Protein AF-A0A2V8H9E1-F1 (afdb_monomer)

Radius of gyration: 23.8 Å; Cα contacts (8 Å, |Δi|>4): 265; chains: 1; bounding box: 56×83×60 Å

Sequence (277 aa):
MTVHRLAAATLAVAAAIPSPARTVARISWADAAPLHSRLAAHGITAGGFPAYVQRVHQSNLRRVREGDLDHLIFYALQSARFTDLPPIEPALSAKGLVESLAPRERDTFLRTSRAPLARIPVPVRSRVGALIRAVDLPSQDPRLAYFRALVNETFPVRSARLPGLLHEYLRAMRFLYEKEFVAQRSPGAADAVAGLYRARGLSTDTEVEAGYLVYLGLAILRSLDPNVRVRRVLIVGPGLDLAPRTGLLEAGPPESYQPWAVIDALIGLRLSRADDL

Secondary structure (DSSP, 8-state):
------------------------PPPPTGGGGGGHHHHHHTT--TTTHHHHHHHHHHHHHHHHHHHHHHHHHHHHHH-STT--SPP--HHHHHHHHHHHS-HHHHHHHHHHS---GGGS-HHHHHHHHHHHHHHHS--S-HHHHHHHHHHHHH--SGGGHHHHHHHHHHHHHHHHHIIIIIGGGSTTHHHHHHHHHHHSPPP----HHHHHHHHHHHHHHHHH-TT--------S------S--TT----S-----HHHHHHHHHHHTTSS-GGG-

Structure (mmCIF, N/CA/C/O backbone):
data_AF-A0A2V8H9E1-F1
#
_entry.id   AF-A0A2V8H9E1-F1
#
loop_
_atom_site.group_PDB
_atom_site.id
_atom_site.type_symbol
_atom_site.label_atom_id
_atom_site.label_alt_id
_atom_site.label_comp_id
_atom_site.label_asym_id
_atom_site.label_entity_id
_atom_site.label_seq_id
_atom_site.pdbx_PDB_ins_code
_atom_site.Cartn_x
_atom_site.Cartn_y
_atom_site.Cartn_z
_atom_site.occupancy
_atom_site.B_iso_or_equiv
_atom_site.auth_seq_id
_atom_site.auth_comp_id
_atom_site.auth_asym_id
_atom_site.auth_atom_id
_atom_site.pdbx_PDB_model_num
ATOM 1 N N . MET A 1 1 ? -28.437 -58.215 -14.563 1.00 37.88 1 MET A N 1
ATOM 2 C CA . MET A 1 1 ? -27.462 -57.401 -13.806 1.00 37.88 1 MET A CA 1
ATOM 3 C C . MET A 1 1 ? -27.304 -56.076 -14.525 1.00 37.88 1 MET A C 1
ATOM 5 O O . MET A 1 1 ? -26.555 -55.991 -15.487 1.00 37.88 1 MET A O 1
ATOM 9 N N . THR A 1 2 ? -28.060 -55.072 -14.098 1.00 29.02 2 THR A N 1
ATOM 10 C CA . THR A 1 2 ? -28.079 -53.743 -14.717 1.00 29.02 2 THR A CA 1
ATOM 11 C C . THR A 1 2 ? -28.328 -52.753 -13.589 1.00 29.02 2 THR A C 1
ATOM 13 O O . THR A 1 2 ? -29.407 -52.713 -13.009 1.00 29.02 2 THR A O 1
ATOM 16 N N . VAL A 1 3 ? -27.273 -52.044 -13.193 1.00 30.77 3 VAL A N 1
ATOM 17 C CA . VAL A 1 3 ? -27.293 -51.077 -12.093 1.00 30.77 3 VAL A CA 1
ATOM 18 C C . VAL A 1 3 ? -27.756 -49.738 -12.662 1.00 30.77 3 VAL A C 1
ATOM 20 O O . VAL A 1 3 ? -27.018 -49.092 -13.404 1.00 30.77 3 VAL A O 1
ATOM 23 N N . HIS A 1 4 ? -28.978 -49.321 -12.333 1.00 28.70 4 HIS A N 1
ATOM 24 C CA . HIS A 1 4 ? -29.451 -47.965 -12.604 1.00 28.70 4 HIS A CA 1
ATOM 25 C C . HIS A 1 4 ? -28.773 -46.985 -11.638 1.00 28.70 4 HIS A C 1
ATOM 27 O O . HIS A 1 4 ? -29.019 -47.011 -10.434 1.00 28.70 4 HIS A O 1
ATOM 33 N N . ARG A 1 5 ? -27.905 -46.114 -12.164 1.00 31.72 5 ARG A N 1
ATOM 34 C CA . ARG A 1 5 ? -27.384 -44.948 -11.441 1.00 31.72 5 ARG A CA 1
ATOM 35 C C . ARG A 1 5 ? -28.398 -43.807 -11.549 1.00 31.72 5 ARG A C 1
ATOM 37 O O . ARG A 1 5 ? -28.542 -43.210 -12.610 1.00 31.72 5 ARG A O 1
ATOM 44 N N . LEU A 1 6 ? -29.085 -43.514 -10.448 1.00 31.78 6 LEU A N 1
ATOM 45 C CA . LEU A 1 6 ? -29.822 -42.267 -10.240 1.00 31.78 6 LEU A CA 1
ATOM 46 C C . LEU A 1 6 ? -28.807 -41.146 -9.977 1.00 31.78 6 LEU A C 1
ATOM 48 O O . LEU A 1 6 ? -28.148 -41.135 -8.941 1.00 31.78 6 LEU A O 1
ATOM 52 N N . ALA A 1 7 ? -28.666 -40.217 -10.921 1.00 30.50 7 ALA A N 1
ATOM 53 C CA . ALA A 1 7 ? -27.970 -38.956 -10.699 1.00 30.50 7 ALA A CA 1
ATOM 54 C C . ALA A 1 7 ? -28.999 -37.913 -10.239 1.00 30.50 7 ALA A C 1
ATOM 56 O O . ALA A 1 7 ? -29.841 -37.478 -11.023 1.00 30.50 7 ALA A O 1
ATOM 57 N N . ALA A 1 8 ? -28.955 -37.540 -8.961 1.00 30.25 8 ALA A N 1
ATOM 58 C CA . ALA A 1 8 ? -29.712 -36.413 -8.435 1.00 30.25 8 ALA A CA 1
ATOM 59 C C . ALA A 1 8 ? -29.001 -35.112 -8.839 1.00 30.25 8 ALA A C 1
ATOM 61 O O . ALA A 1 8 ? -27.893 -34.833 -8.385 1.00 30.25 8 ALA A O 1
ATOM 62 N N . ALA A 1 9 ? -29.626 -34.334 -9.722 1.00 28.97 9 ALA A N 1
ATOM 63 C CA . ALA A 1 9 ? -29.184 -32.990 -10.061 1.00 28.97 9 ALA A CA 1
ATOM 64 C C . ALA A 1 9 ? -29.746 -32.003 -9.027 1.00 28.97 9 ALA A C 1
ATOM 66 O O . ALA A 1 9 ? -30.921 -31.644 -9.068 1.00 28.97 9 ALA A O 1
ATOM 67 N N . THR A 1 10 ? -28.914 -31.570 -8.083 1.00 32.31 10 THR A N 1
ATOM 68 C CA . THR A 1 10 ? -29.242 -30.475 -7.165 1.00 32.31 10 THR A CA 1
ATOM 69 C C . THR A 1 10 ? -29.050 -29.149 -7.902 1.00 32.31 10 THR A C 1
ATOM 71 O O . THR A 1 10 ? -27.931 -28.666 -8.062 1.00 32.31 10 THR A O 1
ATOM 74 N N . LEU A 1 11 ? -30.146 -28.559 -8.388 1.00 29.55 11 LEU A N 1
ATOM 75 C CA . LEU A 1 11 ? -30.161 -27.184 -8.889 1.00 29.55 11 LEU A CA 1
ATOM 76 C C . LEU A 1 11 ? -30.045 -26.228 -7.689 1.00 29.55 11 LEU A C 1
ATOM 78 O O . LEU A 1 11 ? -31.017 -25.992 -6.974 1.00 29.55 11 LEU A O 1
ATOM 82 N N . ALA A 1 12 ? -28.856 -25.678 -7.450 1.00 31.83 12 ALA A N 1
ATOM 83 C CA . ALA A 1 12 ? -28.674 -24.576 -6.512 1.00 31.83 12 ALA A CA 1
ATOM 84 C C . ALA A 1 12 ? -29.108 -23.266 -7.191 1.00 31.83 12 ALA A C 1
ATOM 86 O O . ALA A 1 12 ? -28.348 -22.647 -7.933 1.00 31.83 12 ALA A O 1
ATOM 87 N N . VAL A 1 13 ? -30.353 -22.851 -6.956 1.00 31.16 13 VAL A N 1
ATOM 88 C CA . VAL A 1 13 ? -30.830 -21.510 -7.315 1.00 31.16 13 VAL A CA 1
ATOM 89 C C . VAL A 1 13 ? -30.256 -20.529 -6.293 1.00 31.16 13 VAL A C 1
ATOM 91 O O . VAL A 1 13 ? -30.788 -20.367 -5.198 1.00 31.16 13 VAL A O 1
ATOM 94 N N . ALA A 1 14 ? -29.140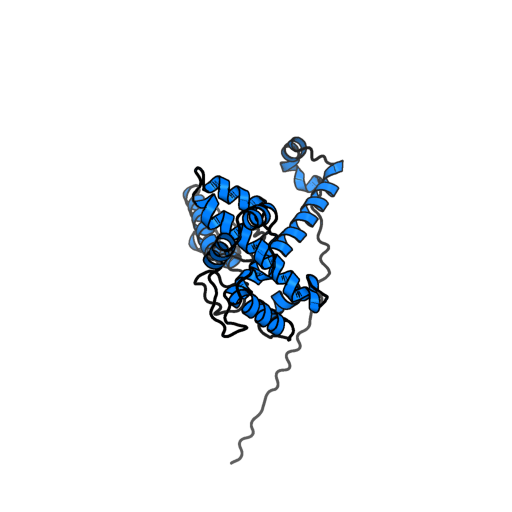 -19.887 -6.636 1.00 33.00 14 ALA A N 1
ATOM 95 C CA . ALA A 1 14 ? -28.628 -18.748 -5.888 1.00 33.00 14 ALA A CA 1
ATOM 96 C C . ALA A 1 14 ? -29.535 -17.538 -6.160 1.00 33.00 14 ALA A C 1
ATOM 98 O O . ALA A 1 14 ? -29.369 -16.820 -7.146 1.00 33.00 14 ALA A O 1
ATOM 99 N N . ALA A 1 15 ? -30.530 -17.328 -5.300 1.00 32.56 15 ALA A N 1
ATOM 100 C CA . ALA A 1 15 ? -31.285 -16.086 -5.270 1.00 32.56 15 ALA A CA 1
ATOM 101 C C . ALA A 1 15 ? -30.346 -14.960 -4.808 1.00 32.56 15 ALA A C 1
ATOM 103 O O . ALA A 1 15 ? -30.046 -14.823 -3.623 1.00 32.56 15 ALA A O 1
ATOM 104 N N . ALA A 1 16 ? -29.857 -14.161 -5.756 1.00 35.34 16 ALA A N 1
ATOM 105 C CA . ALA A 1 16 ? -29.207 -12.896 -5.460 1.00 35.34 16 ALA A CA 1
ATOM 106 C C . ALA A 1 16 ? -30.268 -11.944 -4.893 1.00 35.34 16 ALA A C 1
ATOM 108 O O . A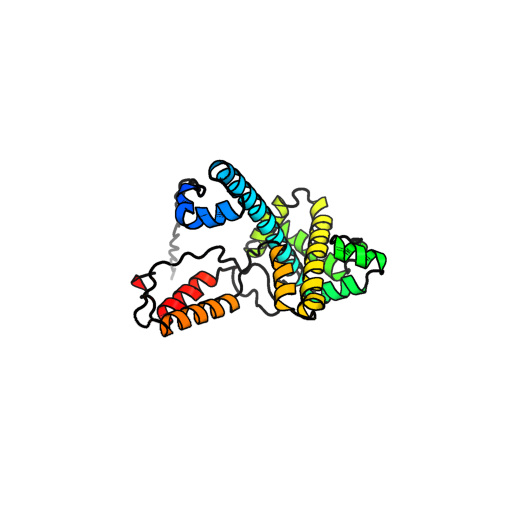LA A 1 16 ? -31.018 -11.323 -5.642 1.00 35.34 16 ALA A O 1
ATOM 109 N N . ILE A 1 17 ? -30.367 -11.864 -3.566 1.00 35.88 17 ILE A N 1
ATOM 110 C CA . ILE A 1 17 ? -31.139 -10.814 -2.901 1.00 35.88 17 ILE A CA 1
ATOM 111 C C . ILE A 1 17 ? -30.389 -9.501 -3.168 1.00 35.88 17 ILE A C 1
ATOM 113 O O . ILE A 1 17 ? -29.242 -9.368 -2.729 1.00 35.88 17 ILE A O 1
ATOM 117 N N . PRO A 1 18 ? -30.968 -8.532 -3.897 1.00 34.38 18 PRO A N 1
ATOM 118 C CA . PRO A 1 18 ? -30.322 -7.248 -4.094 1.00 34.38 18 PRO A CA 1
ATOM 119 C C . PRO A 1 18 ? -30.281 -6.517 -2.749 1.00 34.38 18 PRO A C 1
ATOM 121 O O . PRO A 1 18 ? -31.310 -6.093 -2.225 1.00 34.38 18 PRO A O 1
ATOM 124 N N . SER A 1 19 ? -29.085 -6.382 -2.171 1.00 39.50 19 SER A N 1
ATOM 125 C CA . SER A 1 19 ? -28.868 -5.494 -1.028 1.00 39.50 19 SER A CA 1
ATOM 126 C C . SER A 1 19 ? -29.267 -4.071 -1.433 1.00 39.50 19 SER A C 1
ATOM 128 O O . SER A 1 19 ? -28.754 -3.579 -2.444 1.00 39.50 19 SER A O 1
ATOM 130 N N . PRO A 1 20 ? -30.148 -3.384 -0.681 1.00 41.53 20 PRO A N 1
ATOM 131 C CA . PRO A 1 20 ? -30.456 -1.991 -0.958 1.00 41.53 20 PRO A CA 1
ATOM 132 C C . PRO A 1 20 ? -29.155 -1.190 -0.909 1.00 41.53 20 PRO A C 1
ATOM 134 O O . PRO A 1 20 ? -28.329 -1.397 -0.016 1.00 41.53 20 PRO A O 1
ATOM 137 N N . ALA A 1 21 ? -28.965 -0.298 -1.884 1.00 43.72 21 ALA A N 1
ATOM 138 C CA . ALA A 1 21 ? -27.832 0.614 -1.922 1.00 43.72 21 ALA A CA 1
ATOM 139 C C . ALA A 1 21 ? -27.795 1.387 -0.599 1.00 43.72 21 ALA A C 1
ATOM 141 O O . ALA A 1 21 ? -28.588 2.297 -0.363 1.00 43.72 21 ALA A O 1
ATOM 142 N N . ARG A 1 22 ? -26.911 0.962 0.304 1.00 49.94 22 ARG A N 1
ATOM 143 C CA . ARG A 1 22 ? -26.755 1.558 1.623 1.00 49.94 22 ARG A CA 1
ATOM 144 C C . ARG A 1 22 ? -26.226 2.965 1.379 1.00 49.94 22 ARG A C 1
ATOM 146 O O . ARG A 1 22 ? -25.067 3.129 1.000 1.00 49.94 22 ARG A O 1
ATOM 153 N N . THR A 1 23 ? -27.076 3.977 1.525 1.00 51.50 23 THR A N 1
ATOM 154 C CA . THR A 1 23 ? -26.648 5.374 1.496 1.00 51.50 23 THR A CA 1
ATOM 155 C C . THR A 1 23 ? -25.630 5.545 2.614 1.00 51.50 23 THR A C 1
ATOM 157 O O . THR A 1 23 ? -25.960 5.499 3.797 1.00 51.50 23 THR A O 1
ATOM 160 N N . VAL A 1 24 ? -24.355 5.651 2.239 1.00 69.50 24 VAL A N 1
ATOM 161 C CA . VAL A 1 24 ? -23.263 5.856 3.189 1.00 69.50 24 VAL A CA 1
ATOM 162 C C . VAL A 1 24 ? -23.438 7.257 3.767 1.00 69.50 24 VAL A C 1
ATOM 164 O O . VAL A 1 24 ? -23.077 8.248 3.131 1.00 69.50 24 VAL A O 1
ATOM 167 N N . ALA A 1 25 ? -24.044 7.342 4.952 1.00 79.31 25 ALA A N 1
ATOM 168 C CA . ALA A 1 25 ? -24.196 8.597 5.670 1.00 79.31 25 ALA A CA 1
ATOM 169 C C . ALA A 1 25 ? -22.805 9.177 5.954 1.00 79.31 25 ALA A C 1
ATOM 171 O O . ALA A 1 25 ? -21.938 8.519 6.535 1.00 79.31 25 ALA A O 1
ATOM 172 N N . ARG A 1 26 ? -22.566 10.407 5.496 1.00 84.81 26 ARG A N 1
ATOM 173 C CA . ARG A 1 26 ? -21.332 11.132 5.806 1.00 84.81 26 ARG A CA 1
ATOM 174 C C . ARG A 1 26 ? -21.408 11.632 7.242 1.00 84.81 26 ARG A C 1
ATOM 176 O O . ARG A 1 26 ? -22.439 12.158 7.645 1.00 84.81 26 ARG A O 1
ATOM 183 N N . ILE A 1 27 ? -20.295 11.512 7.965 1.00 90.69 27 ILE A N 1
ATOM 184 C CA . ILE A 1 27 ? -20.136 12.086 9.305 1.00 90.69 27 ILE A CA 1
ATOM 185 C C . ILE A 1 27 ? -20.417 13.589 9.222 1.00 90.69 27 ILE A C 1
ATOM 187 O O . ILE A 1 27 ? -19.799 14.301 8.425 1.00 90.69 27 ILE A O 1
ATOM 191 N N . SER A 1 28 ? -21.355 14.055 10.036 1.00 93.56 28 SER A N 1
ATOM 192 C CA . SER A 1 28 ? -21.729 15.457 10.174 1.00 93.56 28 SER A CA 1
ATOM 193 C C . SER A 1 28 ? -20.940 16.135 11.294 1.00 93.56 28 SER A C 1
ATOM 195 O O . SER A 1 28 ? -20.277 15.487 12.105 1.00 93.56 28 SER A O 1
ATOM 197 N N . TRP A 1 29 ? -21.022 17.467 11.367 1.00 95.38 29 TRP A N 1
ATOM 198 C CA . TRP A 1 29 ? -20.446 18.197 12.497 1.00 95.38 29 TRP A CA 1
ATOM 199 C C . TRP A 1 29 ? -21.059 17.732 13.822 1.00 95.38 29 TRP A C 1
ATOM 201 O O . TRP A 1 29 ? -20.329 17.554 14.789 1.00 95.38 29 TRP A O 1
ATOM 211 N N . ALA A 1 30 ? -22.370 17.473 13.864 1.00 95.31 30 ALA A N 1
ATOM 212 C CA . ALA A 1 30 ? -23.052 17.017 15.075 1.00 95.31 30 ALA A CA 1
ATOM 213 C C . ALA A 1 30 ? -22.504 15.670 15.579 1.00 95.31 30 ALA A C 1
ATOM 215 O O . ALA A 1 30 ? -22.272 15.517 16.776 1.00 95.31 30 ALA A O 1
ATOM 216 N N . ASP A 1 31 ? -22.191 14.743 14.669 1.00 94.25 31 ASP A N 1
ATOM 217 C CA . ASP A 1 31 ? -21.607 13.437 15.015 1.00 94.25 31 ASP A CA 1
ATOM 218 C C . ASP A 1 31 ? -20.213 13.565 15.653 1.00 94.25 31 ASP A C 1
ATOM 220 O O . ASP A 1 31 ? -19.774 12.696 16.405 1.00 94.25 31 ASP A O 1
ATOM 224 N N . ALA A 1 32 ? -19.510 14.667 15.376 1.00 93.88 32 ALA A N 1
ATOM 225 C CA . ALA A 1 32 ? -18.181 14.957 15.901 1.00 93.88 32 ALA A CA 1
ATOM 226 C C . ALA A 1 32 ? -18.195 15.797 17.194 1.00 93.88 32 ALA A C 1
ATOM 228 O O . ALA A 1 32 ? -17.143 16.317 17.568 1.00 93.88 32 ALA A O 1
ATOM 229 N N . ALA A 1 33 ? -19.339 15.931 17.885 1.00 95.62 33 ALA A N 1
ATOM 230 C CA . ALA A 1 33 ? -19.491 16.767 19.087 1.00 95.62 33 ALA A CA 1
ATOM 231 C C . ALA A 1 33 ? -18.364 16.623 20.131 1.00 95.62 33 ALA A C 1
ATOM 233 O O . ALA A 1 33 ? -17.806 17.647 20.535 1.00 95.62 33 ALA A O 1
ATOM 234 N N . PRO A 1 34 ? -17.915 15.405 20.503 1.00 95.94 34 PRO A N 1
ATOM 235 C CA . PRO A 1 34 ? -16.822 15.248 21.470 1.00 95.94 34 PRO A CA 1
ATOM 236 C C . PRO A 1 34 ? -15.467 15.801 20.997 1.00 95.94 34 PRO A C 1
ATOM 238 O O . PRO A 1 34 ? -14.550 15.972 21.797 1.00 95.94 34 PRO A O 1
ATOM 241 N N . LEU A 1 35 ? -15.313 16.055 19.696 1.00 95.25 35 LEU A N 1
ATOM 242 C CA . LEU A 1 35 ? -14.069 16.486 19.063 1.00 95.25 35 LEU A CA 1
ATOM 243 C C . LEU A 1 35 ? -14.082 17.962 18.651 1.00 95.25 35 LEU A C 1
ATOM 245 O O . LEU A 1 35 ? -13.060 18.444 18.168 1.00 95.25 35 LEU A O 1
ATOM 249 N N . HIS A 1 36 ? -15.186 18.694 18.843 1.00 95.94 36 HIS A N 1
ATOM 250 C CA . HIS A 1 36 ? -15.333 20.076 18.360 1.00 95.94 36 HIS A CA 1
ATOM 251 C C . HIS A 1 36 ? -14.207 21.001 18.809 1.00 95.94 36 HIS A C 1
ATOM 253 O O . HIS A 1 36 ? -13.644 21.702 17.974 1.00 95.94 36 HIS A O 1
ATOM 259 N N . SER A 1 37 ? -13.830 20.976 20.090 1.00 95.62 37 SER A N 1
ATOM 260 C CA . SER A 1 37 ? -12.752 21.828 20.613 1.00 95.62 37 SER A CA 1
ATOM 261 C C . SER A 1 37 ? -11.407 21.529 19.944 1.00 95.62 37 SER A C 1
ATOM 263 O O . SER A 1 37 ? -10.687 22.448 19.555 1.00 95.62 37 SER A O 1
ATOM 265 N N . ARG A 1 38 ? -11.092 20.245 19.729 1.00 96.31 38 ARG A N 1
ATOM 266 C CA . ARG A 1 38 ? -9.873 19.815 19.029 1.00 96.31 38 ARG A CA 1
ATOM 267 C C . ARG A 1 38 ? -9.908 20.189 17.552 1.00 96.31 38 ARG A C 1
ATOM 269 O O . ARG A 1 38 ? -8.902 20.652 17.027 1.00 96.31 38 ARG A O 1
ATOM 276 N N . LEU A 1 39 ? -11.044 20.003 16.886 1.00 95.75 39 LEU A N 1
ATOM 277 C CA . LEU A 1 39 ? -11.227 20.364 15.480 1.00 95.75 39 LEU A CA 1
ATOM 278 C C . LEU A 1 39 ? -11.091 21.882 15.284 1.00 95.75 39 LEU A C 1
ATOM 280 O O . LEU A 1 39 ? -10.344 22.316 14.408 1.00 95.75 39 LEU A O 1
ATOM 284 N N . ALA A 1 40 ? -11.713 22.680 16.154 1.00 95.62 40 ALA A N 1
ATOM 285 C CA . ALA A 1 40 ? -11.619 24.137 16.137 1.00 95.62 40 ALA A CA 1
ATOM 286 C C . ALA A 1 40 ? -10.184 24.628 16.383 1.00 95.62 40 ALA A C 1
ATOM 288 O O . ALA A 1 40 ? -9.725 25.526 15.680 1.00 95.62 40 ALA A O 1
ATOM 289 N N . ALA A 1 41 ? -9.440 23.991 17.296 1.00 96.88 41 ALA A N 1
ATOM 290 C CA . ALA A 1 41 ? -8.021 24.285 17.523 1.00 96.88 41 ALA A CA 1
ATOM 291 C C . ALA A 1 41 ? -7.138 24.039 16.280 1.00 96.88 41 ALA A C 1
ATOM 293 O O . ALA A 1 41 ? -6.072 24.633 16.160 1.00 96.88 41 ALA A O 1
ATOM 294 N N . HIS A 1 42 ? -7.594 23.210 15.334 1.00 95.19 42 HIS A N 1
ATOM 295 C CA . HIS A 1 42 ? -6.942 22.976 14.038 1.00 95.19 42 HIS A CA 1
ATOM 296 C C . HIS A 1 42 ? -7.602 23.761 12.886 1.00 95.19 42 HIS A C 1
ATOM 298 O O . HIS A 1 42 ? -7.411 23.430 11.716 1.00 95.19 42 HIS A O 1
ATOM 304 N N . GLY A 1 43 ? -8.407 24.785 13.195 1.00 96.00 43 GLY A N 1
ATOM 305 C CA . GLY A 1 43 ? -9.058 25.648 12.205 1.00 96.00 43 GLY A CA 1
ATOM 306 C C . GLY A 1 43 ? -10.255 25.017 11.484 1.00 96.00 43 GLY A C 1
ATOM 307 O O . GLY A 1 43 ? -10.720 25.554 10.480 1.00 96.00 43 GLY A O 1
ATOM 308 N N . ILE A 1 44 ? -10.772 23.883 11.964 1.00 96.94 44 ILE A N 1
ATOM 309 C CA . ILE A 1 44 ? -11.946 23.221 11.388 1.00 96.94 44 ILE A CA 1
ATOM 310 C C . ILE A 1 44 ? -13.191 23.695 12.139 1.00 96.94 44 ILE A C 1
ATOM 312 O O . ILE A 1 44 ? -13.398 23.364 13.305 1.00 96.94 44 ILE A O 1
ATOM 316 N N . THR A 1 45 ? -14.034 24.465 11.456 1.00 96.25 45 THR A N 1
ATOM 317 C CA . THR A 1 45 ? -15.290 25.004 11.998 1.00 96.25 45 THR A CA 1
ATOM 318 C C . THR A 1 45 ? -16.496 24.208 11.509 1.00 96.25 45 THR A C 1
ATOM 320 O O . THR A 1 45 ? -16.402 23.482 10.519 1.00 96.25 45 THR A O 1
ATOM 323 N N . ALA A 1 46 ? -17.659 24.403 12.139 1.00 96.06 46 ALA A N 1
ATOM 324 C CA . ALA A 1 46 ? -18.915 23.790 11.704 1.00 96.06 46 ALA A CA 1
ATOM 325 C C . ALA A 1 46 ? -19.216 24.041 10.212 1.00 96.06 46 ALA A C 1
ATOM 327 O O . ALA A 1 46 ? -19.527 23.104 9.480 1.00 96.06 46 ALA A O 1
ATOM 328 N N . GLY A 1 47 ? -19.044 25.285 9.742 1.00 96.50 47 GLY A N 1
ATOM 329 C CA . GLY A 1 47 ? -19.253 25.647 8.335 1.00 96.50 47 GLY A CA 1
ATOM 330 C C . GLY A 1 47 ? -18.215 25.038 7.382 1.00 96.50 47 GLY A C 1
ATOM 331 O O . GLY A 1 47 ? -18.542 24.698 6.249 1.00 96.50 47 GLY A O 1
ATOM 332 N N . GLY A 1 48 ? -16.970 24.851 7.838 1.00 96.00 48 GLY A N 1
ATOM 333 C CA . GLY A 1 48 ? -15.895 24.241 7.047 1.00 96.00 48 GLY A CA 1
ATOM 334 C C . GLY A 1 48 ? -15.847 22.709 7.099 1.00 96.00 48 GLY A C 1
ATOM 335 O O . GLY A 1 48 ? -15.147 22.089 6.290 1.00 96.00 48 GLY A O 1
ATOM 336 N N . PHE A 1 49 ? -16.571 22.084 8.031 1.00 96.50 49 PHE A N 1
ATOM 337 C CA . PHE A 1 49 ? -16.476 20.653 8.309 1.00 96.50 49 PHE A CA 1
ATOM 338 C C . PHE A 1 49 ? -16.861 19.757 7.120 1.00 96.50 49 PHE A C 1
ATOM 340 O O . PHE A 1 49 ? -16.088 18.844 6.816 1.00 96.50 49 PHE A O 1
ATOM 347 N N . PRO A 1 50 ? -17.955 20.012 6.369 1.00 95.25 50 PRO A N 1
ATOM 348 C CA . PRO A 1 50 ? -18.290 19.188 5.206 1.00 95.25 50 PRO A CA 1
ATOM 349 C C . PRO A 1 50 ? -17.177 19.180 4.150 1.00 95.25 50 PRO A C 1
ATOM 351 O O . PRO A 1 50 ? -16.805 18.129 3.627 1.00 95.25 50 PRO A O 1
ATOM 354 N N . ALA A 1 51 ? -16.577 20.346 3.886 1.00 94.69 51 ALA A N 1
ATOM 355 C CA . ALA A 1 51 ? -15.465 20.467 2.951 1.00 94.69 51 ALA A CA 1
ATOM 356 C C . ALA A 1 51 ? -14.205 19.749 3.465 1.00 94.69 51 ALA A C 1
ATOM 358 O O . ALA A 1 51 ? -13.483 19.136 2.679 1.00 94.69 51 ALA A O 1
ATOM 359 N N . TYR A 1 52 ? -13.945 19.789 4.776 1.00 95.00 52 TYR A N 1
ATOM 360 C CA . TYR A 1 52 ? -12.873 19.016 5.403 1.00 95.00 52 TYR A CA 1
ATOM 361 C C . TYR A 1 52 ? -13.077 17.505 5.219 1.00 95.00 52 TYR A C 1
ATOM 363 O O . TYR A 1 52 ? -12.179 16.841 4.701 1.00 95.00 52 TYR A O 1
ATOM 371 N N . VAL A 1 53 ? -14.259 16.976 5.553 1.00 94.44 53 VAL A N 1
ATOM 372 C CA . VAL A 1 53 ? -14.590 15.549 5.389 1.00 94.44 53 VAL A CA 1
ATOM 373 C C . VAL A 1 53 ? -14.433 15.116 3.933 1.00 94.44 53 VAL A C 1
ATOM 375 O O . VAL A 1 53 ? -13.831 14.076 3.663 1.00 94.44 53 VAL A O 1
ATOM 378 N N . GLN A 1 54 ? -14.899 15.930 2.981 1.00 93.81 54 GLN A N 1
ATOM 379 C CA . GLN A 1 54 ? -14.741 15.634 1.559 1.00 93.81 54 GLN A CA 1
ATOM 380 C C . GLN A 1 54 ? -13.266 15.609 1.137 1.00 93.81 54 GLN A C 1
ATOM 382 O O . GLN A 1 54 ? -12.848 14.678 0.449 1.00 93.81 54 GLN A O 1
ATOM 387 N N . ARG A 1 55 ? -12.449 16.581 1.571 1.00 94.44 55 ARG A N 1
ATOM 388 C CA . ARG A 1 55 ? -11.003 16.591 1.279 1.00 94.44 55 ARG A CA 1
ATOM 389 C C . ARG A 1 55 ? -10.296 15.367 1.855 1.00 94.44 55 ARG A C 1
ATOM 391 O O . ARG A 1 55 ? -9.505 14.742 1.150 1.00 94.44 55 ARG A O 1
ATOM 398 N N . VAL A 1 56 ? -10.590 15.007 3.105 1.00 92.06 56 VAL A N 1
ATOM 399 C CA . VAL A 1 56 ? -10.030 13.809 3.750 1.00 92.06 56 VAL A CA 1
ATOM 400 C C . VAL A 1 56 ? -10.438 12.556 2.986 1.00 92.06 56 VAL A C 1
ATOM 402 O O . VAL A 1 56 ? -9.587 11.725 2.687 1.00 92.06 56 VAL A O 1
ATOM 405 N N . HIS A 1 57 ? -11.707 12.443 2.597 1.00 91.88 57 HIS A N 1
ATOM 406 C CA . HIS A 1 57 ? -12.189 11.302 1.832 1.00 91.88 57 HIS A CA 1
ATOM 407 C C . HIS A 1 57 ? -11.475 11.151 0.485 1.00 91.88 57 HIS A C 1
ATOM 409 O O . HIS A 1 57 ? -10.978 10.069 0.189 1.00 91.88 57 HIS A O 1
ATOM 415 N N . GLN A 1 58 ? -11.360 12.228 -0.298 1.00 93.44 58 GLN A N 1
ATOM 416 C CA . GLN A 1 58 ? -10.641 12.191 -1.577 1.00 93.44 58 GLN A CA 1
ATOM 417 C C . GLN A 1 58 ? -9.156 11.864 -1.391 1.00 93.44 58 GLN A C 1
ATOM 419 O O . GLN A 1 58 ? -8.573 11.113 -2.172 1.00 93.44 58 GLN A O 1
ATOM 424 N N . SER A 1 59 ? -8.540 12.387 -0.325 1.00 92.94 59 SER A N 1
ATOM 425 C CA . SER A 1 59 ? -7.164 12.039 0.025 1.00 92.94 59 SER A CA 1
ATOM 426 C C . SER A 1 59 ? -7.017 10.557 0.363 1.00 92.94 59 SER A C 1
ATOM 428 O O . SER A 1 59 ? -6.098 9.912 -0.133 1.00 92.94 59 SER A O 1
ATOM 430 N N . ASN A 1 60 ? -7.941 10.000 1.147 1.00 91.25 60 ASN A N 1
ATOM 431 C CA . ASN A 1 60 ? -7.925 8.589 1.517 1.00 91.25 60 ASN A CA 1
ATOM 432 C C . ASN A 1 60 ? -8.149 7.683 0.307 1.00 91.25 60 ASN A C 1
ATOM 434 O O . ASN A 1 60 ? -7.403 6.726 0.162 1.00 91.25 60 ASN A O 1
ATOM 438 N N . LEU A 1 61 ? -9.093 7.997 -0.588 1.00 91.12 61 LEU A N 1
ATOM 439 C CA . LEU A 1 61 ? -9.303 7.220 -1.817 1.00 91.12 61 LEU A CA 1
ATOM 440 C C . LEU A 1 61 ? -8.033 7.159 -2.671 1.00 91.12 61 LEU A C 1
ATOM 442 O O . LEU A 1 61 ? -7.619 6.083 -3.095 1.00 91.12 61 LEU A O 1
ATOM 446 N N . ARG A 1 62 ? -7.373 8.306 -2.870 1.00 92.88 62 ARG A N 1
ATOM 447 C CA . ARG A 1 62 ? -6.103 8.355 -3.602 1.00 92.88 62 ARG A CA 1
ATOM 448 C C . ARG A 1 62 ? -5.028 7.517 -2.909 1.00 92.88 62 ARG A C 1
ATOM 450 O O . ARG A 1 62 ? -4.363 6.728 -3.567 1.00 92.88 62 ARG A O 1
ATOM 457 N N . ARG A 1 63 ? -4.870 7.669 -1.591 1.00 93.19 63 ARG A N 1
ATOM 458 C CA . ARG A 1 63 ? -3.844 6.947 -0.829 1.00 93.19 63 ARG A CA 1
ATOM 459 C C . ARG A 1 63 ? -4.104 5.446 -0.776 1.00 93.19 63 ARG A C 1
ATOM 461 O O . ARG A 1 63 ? -3.141 4.695 -0.804 1.00 93.19 63 ARG A O 1
ATOM 468 N N . VAL A 1 64 ? -5.359 5.008 -0.699 1.00 92.06 64 VAL A N 1
ATOM 469 C CA . VAL A 1 64 ? -5.725 3.586 -0.801 1.00 92.06 64 VAL A CA 1
ATOM 470 C C . VAL A 1 64 ? -5.275 3.043 -2.152 1.00 92.06 64 VAL A C 1
ATOM 472 O O . VAL A 1 64 ? -4.500 2.100 -2.183 1.00 92.06 64 VAL A O 1
ATOM 475 N N . ARG A 1 65 ? -5.614 3.720 -3.257 1.00 93.12 65 ARG A N 1
ATOM 476 C CA . ARG A 1 65 ? -5.157 3.317 -4.596 1.00 93.12 65 ARG A CA 1
ATOM 477 C C . ARG A 1 65 ? -3.628 3.281 -4.721 1.00 93.12 65 ARG A C 1
ATOM 479 O O . ARG A 1 65 ? -3.088 2.359 -5.319 1.00 93.12 65 ARG A O 1
ATOM 486 N N . GLU A 1 66 ? -2.915 4.264 -4.168 1.00 93.69 66 GLU A N 1
ATOM 487 C CA . GLU A 1 66 ? -1.441 4.255 -4.117 1.00 93.69 66 GLU A CA 1
ATOM 488 C C . GLU A 1 66 ? -0.906 3.052 -3.320 1.00 93.69 66 GLU A C 1
ATOM 490 O O . GLU A 1 66 ? 0.079 2.430 -3.718 1.00 93.69 66 GLU A O 1
ATOM 495 N N . GLY A 1 67 ? -1.562 2.707 -2.210 1.00 92.69 67 GLY A N 1
ATOM 496 C CA . GLY A 1 67 ? -1.257 1.516 -1.426 1.00 92.69 67 GLY A CA 1
ATOM 497 C C . GLY A 1 67 ? -1.515 0.231 -2.208 1.00 92.69 67 GLY A C 1
ATOM 498 O O . GLY A 1 67 ? -0.642 -0.628 -2.246 1.00 92.69 67 GLY A O 1
ATOM 499 N N . ASP A 1 68 ? -2.645 0.113 -2.898 1.00 93.81 68 ASP A N 1
ATOM 500 C CA . ASP A 1 68 ? -2.968 -1.049 -3.736 1.00 93.81 68 ASP A CA 1
ATOM 501 C C . ASP A 1 68 ? -1.930 -1.240 -4.852 1.00 93.81 68 ASP A C 1
ATOM 503 O O . ASP A 1 68 ? -1.520 -2.362 -5.155 1.00 93.81 68 ASP A O 1
ATOM 507 N N . LEU A 1 69 ? -1.444 -0.138 -5.432 1.00 95.75 69 LEU A N 1
ATOM 508 C CA . LEU A 1 69 ? -0.373 -0.165 -6.428 1.00 95.75 69 LEU A CA 1
ATOM 509 C C . LEU A 1 69 ? 0.974 -0.582 -5.824 1.00 95.75 69 LEU A C 1
ATOM 511 O O . LEU A 1 69 ? 1.692 -1.336 -6.474 1.00 95.75 69 LEU A O 1
ATOM 515 N N . ASP A 1 70 ? 1.309 -0.174 -4.593 1.00 93.75 70 ASP A N 1
ATOM 516 C CA . ASP A 1 70 ? 2.495 -0.709 -3.896 1.00 93.75 70 ASP A CA 1
ATOM 517 C C . ASP A 1 70 ? 2.407 -2.239 -3.782 1.00 93.75 70 ASP A C 1
ATOM 519 O O . ASP A 1 70 ? 3.364 -2.946 -4.099 1.00 93.75 70 ASP A O 1
ATOM 523 N N . HIS A 1 71 ? 1.241 -2.750 -3.376 1.00 92.25 71 HIS A N 1
ATOM 524 C CA . HIS A 1 71 ? 1.011 -4.185 -3.203 1.00 92.25 71 HIS A CA 1
ATOM 525 C C . HIS A 1 71 ? 1.069 -4.939 -4.523 1.00 92.25 71 HIS A C 1
ATOM 527 O O . HIS A 1 71 ? 1.683 -6.001 -4.588 1.00 92.25 71 HIS A O 1
ATOM 533 N N . LEU A 1 72 ? 0.521 -4.367 -5.596 1.00 95.69 72 LEU A N 1
ATOM 534 C CA . LEU A 1 72 ? 0.657 -4.918 -6.939 1.00 95.69 72 LEU A CA 1
ATOM 535 C C . LEU A 1 72 ? 2.127 -5.046 -7.355 1.00 95.69 72 LEU A C 1
ATOM 537 O O . LEU A 1 72 ? 2.498 -6.042 -7.974 1.00 95.69 72 LEU A O 1
ATOM 541 N N . ILE A 1 73 ? 2.973 -4.066 -7.022 1.00 96.81 73 ILE A N 1
ATOM 542 C CA . ILE A 1 73 ? 4.409 -4.148 -7.309 1.00 96.81 73 ILE A CA 1
ATOM 543 C C . ILE A 1 73 ? 5.066 -5.260 -6.495 1.00 96.81 73 ILE A C 1
ATOM 545 O O . ILE A 1 73 ? 5.824 -6.040 -7.067 1.00 96.81 73 ILE A O 1
ATOM 549 N N . PHE A 1 74 ? 4.779 -5.386 -5.201 1.00 94.38 74 PHE A N 1
ATOM 550 C CA . PHE A 1 74 ? 5.349 -6.474 -4.396 1.00 94.38 74 PHE A CA 1
ATOM 551 C C . PHE A 1 74 ? 4.886 -7.845 -4.888 1.00 94.38 74 PHE A C 1
ATOM 553 O O . PHE A 1 74 ? 5.717 -8.725 -5.110 1.00 94.38 74 PHE A O 1
ATOM 560 N N . TYR A 1 75 ? 3.601 -7.985 -5.215 1.00 94.31 75 TYR A N 1
ATOM 561 C CA . TYR A 1 75 ? 3.061 -9.172 -5.869 1.00 94.31 75 TYR A CA 1
ATOM 562 C C . TYR A 1 75 ? 3.788 -9.470 -7.187 1.00 94.31 75 TYR A C 1
ATOM 564 O O . TYR A 1 75 ? 4.245 -10.593 -7.401 1.00 94.31 75 TYR A O 1
ATOM 572 N N . ALA A 1 76 ? 3.998 -8.457 -8.038 1.00 96.81 76 ALA A N 1
ATOM 573 C CA . ALA A 1 76 ? 4.751 -8.602 -9.282 1.00 96.81 76 ALA A CA 1
ATOM 574 C C . ALA A 1 76 ? 6.178 -9.108 -9.036 1.00 96.81 76 ALA A C 1
ATOM 576 O O . ALA A 1 76 ? 6.685 -9.920 -9.807 1.00 96.81 76 ALA A O 1
ATOM 577 N N . LEU A 1 77 ? 6.846 -8.644 -7.980 1.00 96.31 77 LEU A N 1
ATOM 578 C CA . LEU A 1 77 ? 8.220 -9.029 -7.668 1.00 96.31 77 LEU A CA 1
ATOM 579 C C . LEU A 1 77 ? 8.318 -10.420 -7.032 1.00 96.31 77 LEU A C 1
ATOM 581 O O . LEU A 1 77 ? 9.262 -11.139 -7.344 1.00 96.31 77 LEU A O 1
ATOM 585 N N . GLN A 1 78 ? 7.360 -10.823 -6.199 1.00 94.19 78 GLN A N 1
ATOM 586 C CA . GLN A 1 78 ? 7.529 -11.976 -5.308 1.00 94.19 78 GLN A CA 1
ATOM 587 C C . GLN A 1 78 ? 6.643 -13.185 -5.641 1.00 94.19 78 GLN A C 1
ATOM 589 O O . GLN A 1 78 ? 7.061 -14.308 -5.379 1.00 94.19 78 GLN A O 1
ATOM 594 N N . SER A 1 79 ? 5.459 -12.999 -6.232 1.00 92.88 79 SER A N 1
ATOM 595 C CA . SER A 1 79 ? 4.493 -14.096 -6.405 1.00 92.88 79 SER A CA 1
ATOM 596 C C . SER A 1 79 ? 4.896 -15.091 -7.495 1.00 92.88 79 SER A C 1
ATOM 598 O O . SER A 1 79 ? 5.284 -14.706 -8.600 1.00 92.88 79 SER A O 1
ATOM 600 N N . ALA A 1 80 ? 4.742 -16.383 -7.218 1.00 91.94 80 ALA A N 1
ATOM 601 C CA . ALA A 1 80 ? 4.920 -17.442 -8.216 1.00 91.94 80 ALA A CA 1
ATOM 602 C C . ALA A 1 80 ? 3.621 -17.751 -8.987 1.00 91.94 80 ALA A C 1
ATOM 604 O O . ALA A 1 80 ? 3.630 -18.497 -9.961 1.00 91.94 80 ALA A O 1
ATOM 605 N N . ARG A 1 81 ? 2.481 -17.168 -8.591 1.00 91.56 81 ARG A N 1
ATOM 606 C CA . ARG A 1 81 ? 1.148 -17.576 -9.078 1.00 91.56 81 ARG A CA 1
ATOM 607 C C . ARG A 1 81 ? 0.852 -17.213 -10.531 1.00 91.56 81 ARG A C 1
ATOM 609 O O . ARG A 1 81 ? -0.121 -17.697 -11.099 1.00 91.56 81 ARG A O 1
ATOM 616 N N . PHE A 1 82 ? 1.665 -16.351 -11.138 1.00 94.56 82 PHE A N 1
ATOM 617 C CA . PHE A 1 82 ? 1.476 -15.894 -12.517 1.00 94.56 82 PHE A CA 1
ATOM 618 C C . PHE A 1 82 ? 2.696 -16.118 -13.419 1.00 94.56 82 PHE A C 1
ATOM 620 O O . PHE A 1 82 ? 2.649 -15.787 -14.607 1.00 94.56 82 PHE A O 1
ATOM 627 N N . THR A 1 83 ? 3.812 -16.611 -12.873 1.00 95.50 83 THR A N 1
ATOM 628 C CA . THR A 1 83 ? 5.063 -16.784 -13.615 1.00 95.50 83 THR A CA 1
ATOM 629 C C . THR A 1 83 ? 6.042 -17.699 -12.884 1.00 95.50 83 THR A C 1
ATOM 631 O O . THR A 1 83 ? 6.160 -17.623 -11.667 1.00 95.50 83 THR A O 1
ATOM 634 N N . ASP A 1 84 ? 6.832 -18.455 -13.651 1.00 96.25 84 ASP A N 1
ATOM 635 C CA . ASP A 1 84 ? 7.949 -19.269 -13.140 1.00 96.25 84 ASP A CA 1
ATOM 636 C C . ASP A 1 84 ? 9.277 -18.497 -13.037 1.00 96.25 84 ASP A C 1
ATOM 638 O O . ASP A 1 84 ? 10.329 -19.071 -12.753 1.00 96.25 84 ASP A O 1
ATOM 642 N N . LEU A 1 85 ? 9.275 -17.186 -13.314 1.00 97.19 85 LEU A N 1
ATOM 643 C CA . LEU A 1 85 ? 10.470 -16.367 -13.120 1.00 97.19 85 LEU A CA 1
ATOM 644 C C . LEU A 1 85 ? 10.879 -16.386 -11.634 1.00 97.19 85 LEU A C 1
ATOM 646 O O . LEU A 1 85 ? 10.001 -16.387 -10.768 1.00 97.19 85 LEU A O 1
ATOM 650 N N . PRO A 1 86 ? 12.184 -16.314 -11.308 1.00 95.50 86 PRO A N 1
ATOM 651 C CA . PRO A 1 86 ? 12.622 -16.237 -9.919 1.00 95.50 86 PRO A CA 1
ATOM 652 C C . PRO A 1 86 ? 11.993 -15.040 -9.186 1.00 95.50 86 PRO A C 1
ATOM 654 O O . PRO A 1 86 ? 11.853 -13.967 -9.795 1.00 95.50 86 PRO A O 1
ATOM 657 N N . PRO A 1 87 ? 11.596 -15.192 -7.910 1.00 94.69 87 PRO A N 1
ATOM 658 C CA . PRO A 1 87 ? 11.125 -14.076 -7.103 1.00 94.69 87 PRO A CA 1
ATOM 659 C C . PRO A 1 87 ? 12.262 -13.080 -6.848 1.00 94.69 87 PRO A C 1
ATOM 661 O O . PRO A 1 87 ? 13.440 -13.438 -6.800 1.00 94.69 87 PRO A O 1
ATOM 664 N N . ILE A 1 88 ? 11.900 -11.811 -6.695 1.00 95.88 88 ILE A N 1
ATOM 665 C CA . ILE A 1 88 ? 12.818 -10.702 -6.452 1.00 95.88 88 ILE A CA 1
ATOM 666 C C . ILE A 1 88 ? 12.516 -10.125 -5.076 1.00 95.88 88 ILE A C 1
ATOM 668 O O . ILE A 1 88 ? 11.400 -9.676 -4.823 1.00 95.88 88 ILE A O 1
ATOM 672 N N . GLU A 1 89 ? 13.532 -10.086 -4.218 1.00 95.00 89 GLU A N 1
ATOM 673 C CA . GLU A 1 89 ? 13.437 -9.481 -2.892 1.00 95.00 89 GLU A CA 1
ATOM 674 C C . GLU A 1 89 ? 13.312 -7.944 -3.003 1.00 95.00 89 GLU A C 1
ATOM 676 O O . GLU A 1 89 ? 14.271 -7.295 -3.446 1.00 95.00 89 GLU A O 1
ATOM 681 N N . PRO A 1 90 ? 12.168 -7.324 -2.635 1.00 95.06 90 PRO A N 1
ATOM 682 C CA . PRO A 1 90 ? 11.902 -5.915 -2.929 1.00 95.06 90 PRO A CA 1
ATOM 683 C C . PRO A 1 90 ? 12.914 -4.947 -2.314 1.00 95.06 90 PRO A C 1
ATOM 685 O O . PRO A 1 90 ? 13.339 -4.005 -2.984 1.00 95.06 90 PRO A O 1
ATOM 688 N N . ALA A 1 91 ? 13.352 -5.183 -1.072 1.00 94.75 91 ALA A N 1
ATOM 689 C CA . ALA A 1 91 ? 14.335 -4.320 -0.415 1.00 94.75 91 ALA A CA 1
ATOM 690 C C . ALA A 1 91 ? 15.695 -4.360 -1.136 1.00 94.75 91 ALA A C 1
ATOM 692 O O . ALA A 1 91 ? 16.318 -3.322 -1.371 1.00 94.75 91 ALA A O 1
ATOM 693 N N . LEU A 1 92 ? 16.136 -5.547 -1.564 1.00 96.25 92 LEU A N 1
ATOM 694 C CA . LEU A 1 92 ? 17.373 -5.693 -2.336 1.00 96.25 92 LEU A CA 1
ATOM 695 C C . LEU A 1 92 ? 17.241 -5.085 -3.738 1.00 96.25 92 LEU A C 1
ATOM 697 O O . LEU A 1 92 ? 18.177 -4.443 -4.212 1.00 96.25 92 LEU A O 1
ATOM 701 N N . SER A 1 93 ? 16.071 -5.210 -4.373 1.00 97.69 93 SER A N 1
ATOM 702 C CA . SER A 1 93 ? 15.776 -4.565 -5.658 1.00 97.69 93 SER A CA 1
ATOM 703 C C . SER A 1 93 ? 15.825 -3.037 -5.558 1.00 97.69 93 SER A C 1
ATOM 705 O O . SER A 1 93 ? 16.392 -2.375 -6.431 1.00 97.69 93 SER A O 1
ATOM 707 N N . ALA A 1 94 ? 15.284 -2.473 -4.474 1.00 98.00 94 ALA A N 1
ATOM 708 C CA . ALA A 1 94 ? 15.331 -1.042 -4.193 1.00 98.00 94 ALA A CA 1
ATOM 709 C C . ALA A 1 94 ? 16.774 -0.551 -4.017 1.00 98.00 94 ALA A C 1
ATOM 711 O O . ALA A 1 94 ? 17.181 0.423 -4.654 1.00 98.00 94 ALA A O 1
ATOM 712 N N . LYS A 1 95 ? 17.568 -1.262 -3.206 1.00 97.81 95 LYS A N 1
ATOM 713 C CA . LYS A 1 95 ? 18.990 -0.964 -3.004 1.00 97.81 95 LYS A CA 1
ATOM 714 C C . LYS A 1 95 ? 19.772 -1.020 -4.316 1.00 97.81 95 LYS A C 1
ATOM 716 O O . LYS A 1 95 ? 20.427 -0.042 -4.666 1.00 97.81 95 LYS A O 1
ATOM 721 N N . GLY A 1 96 ? 19.641 -2.115 -5.066 1.00 97.81 96 GLY A N 1
ATOM 722 C CA . GLY A 1 96 ? 20.334 -2.303 -6.341 1.00 97.81 96 GLY A CA 1
ATOM 723 C C . GLY A 1 96 ? 19.978 -1.230 -7.373 1.00 97.81 96 GLY A C 1
ATOM 724 O O . GLY A 1 96 ? 20.866 -0.715 -8.051 1.00 97.81 96 GLY A O 1
ATOM 725 N N . LEU A 1 97 ? 18.702 -0.825 -7.451 1.00 98.31 97 LEU A N 1
ATOM 726 C CA . LEU A 1 97 ? 18.280 0.294 -8.294 1.00 98.31 97 LEU A CA 1
ATOM 727 C C . LEU A 1 97 ? 19.026 1.574 -7.909 1.00 98.31 97 LEU A C 1
ATOM 729 O O . LEU A 1 97 ? 19.684 2.164 -8.762 1.00 98.31 97 LEU A O 1
ATOM 733 N N . VAL A 1 98 ? 18.949 1.994 -6.644 1.00 98.00 98 VAL A N 1
ATOM 734 C CA . VAL A 1 98 ? 19.533 3.265 -6.188 1.00 98.00 98 VAL A CA 1
ATOM 735 C C . VAL A 1 98 ? 21.050 3.289 -6.355 1.00 98.00 98 VAL A C 1
ATOM 737 O O . VAL A 1 98 ? 21.607 4.292 -6.810 1.00 98.00 98 VAL A O 1
ATOM 740 N N . GLU A 1 99 ? 21.721 2.186 -6.030 1.00 97.00 99 GLU A N 1
ATOM 741 C CA . GLU A 1 99 ? 23.175 2.064 -6.148 1.00 97.00 99 GLU A CA 1
ATOM 742 C C . GLU A 1 99 ? 23.647 2.091 -7.609 1.00 97.00 99 GLU A C 1
ATOM 744 O O . GLU A 1 99 ? 24.716 2.633 -7.882 1.00 97.00 99 GLU A O 1
ATOM 749 N N . SER A 1 100 ? 22.825 1.618 -8.553 1.00 96.88 100 SER A N 1
ATOM 750 C CA . SER A 1 100 ? 23.131 1.653 -9.991 1.00 96.88 100 SER A CA 1
ATOM 751 C C . SER A 1 100 ? 22.972 3.031 -10.654 1.00 96.88 100 SER A C 1
ATOM 753 O O . SER A 1 100 ? 23.495 3.248 -11.748 1.00 96.88 100 SER A O 1
ATOM 755 N N . LEU A 1 101 ? 22.239 3.961 -10.027 1.00 98.00 101 LEU A N 1
ATOM 756 C CA . LEU A 1 101 ? 22.000 5.296 -10.583 1.00 98.00 101 LEU A CA 1
ATOM 757 C C . LEU A 1 101 ? 23.246 6.179 -10.461 1.00 98.00 101 LEU A C 1
ATOM 759 O O . LEU A 1 101 ? 23.903 6.204 -9.415 1.00 98.00 101 LEU A O 1
ATOM 763 N N . ALA A 1 102 ? 23.517 6.973 -11.503 1.00 97.19 102 ALA A N 1
ATOM 764 C CA . ALA A 1 102 ? 24.536 8.017 -11.441 1.00 97.19 102 ALA A CA 1
ATOM 765 C C . ALA A 1 102 ? 24.155 9.082 -10.389 1.00 97.19 102 ALA A C 1
ATOM 767 O O . ALA A 1 102 ? 22.962 9.290 -10.164 1.00 97.19 102 ALA A O 1
ATOM 768 N N . PRO A 1 103 ? 25.108 9.824 -9.788 1.00 97.00 103 PRO A N 1
ATOM 769 C CA . PRO A 1 103 ? 24.819 10.734 -8.670 1.00 97.00 103 PRO A CA 1
ATOM 770 C C . PRO A 1 103 ? 23.644 11.697 -8.917 1.00 97.00 103 PRO A C 1
ATOM 772 O O . PRO A 1 103 ? 22.705 11.750 -8.131 1.00 97.00 103 PRO A O 1
ATOM 775 N N . ARG A 1 104 ? 23.611 12.370 -10.076 1.00 96.19 104 ARG A N 1
ATOM 776 C CA . ARG A 1 104 ? 22.513 13.293 -10.432 1.00 96.19 104 ARG A CA 1
ATOM 777 C C . ARG A 1 104 ? 21.164 12.593 -10.645 1.00 96.19 104 ARG A C 1
ATOM 779 O O . ARG A 1 104 ? 20.114 13.151 -10.315 1.00 96.19 104 ARG A O 1
ATOM 786 N N . GLU A 1 105 ? 21.177 11.390 -11.224 1.00 97.12 105 GLU A N 1
ATOM 787 C CA . GLU A 1 105 ? 19.967 10.578 -11.412 1.00 97.12 105 GLU A CA 1
ATOM 788 C C . GLU A 1 105 ? 19.437 10.102 -10.056 1.00 97.12 105 GLU A C 1
ATOM 790 O O . GLU A 1 105 ? 18.235 10.167 -9.811 1.00 97.12 105 GLU A O 1
ATOM 795 N N . ARG A 1 106 ? 20.340 9.684 -9.161 1.00 97.81 106 ARG A N 1
ATOM 796 C CA . ARG A 1 106 ? 20.032 9.256 -7.798 1.00 97.81 106 ARG A CA 1
ATOM 797 C C . ARG A 1 106 ? 19.371 10.371 -6.997 1.00 97.81 106 ARG A C 1
ATOM 799 O O . ARG A 1 106 ? 18.300 10.146 -6.444 1.00 97.81 106 ARG A O 1
ATOM 806 N N . ASP A 1 107 ? 19.946 11.571 -6.994 1.00 97.12 107 ASP A N 1
ATOM 807 C CA . ASP A 1 107 ? 19.377 12.721 -6.277 1.00 97.12 107 ASP A CA 1
ATOM 808 C C . ASP A 1 107 ? 17.974 13.067 -6.793 1.00 97.12 107 ASP A C 1
ATOM 810 O O . ASP A 1 107 ? 17.043 13.339 -6.029 1.00 97.12 107 ASP A O 1
ATOM 814 N N . THR A 1 108 ? 17.793 13.011 -8.114 1.00 97.31 108 THR A N 1
ATOM 815 C CA . THR A 1 108 ? 16.489 13.237 -8.744 1.00 97.31 108 THR A CA 1
ATOM 816 C C . THR A 1 108 ? 15.485 12.161 -8.341 1.00 97.31 108 THR A C 1
ATOM 818 O O . THR A 1 108 ? 14.351 12.488 -7.975 1.00 97.31 108 THR A O 1
ATOM 821 N N . PHE A 1 109 ? 15.899 10.895 -8.365 1.00 98.06 109 PHE A N 1
ATOM 822 C CA . PHE A 1 109 ? 15.075 9.762 -7.971 1.00 98.06 109 PHE A CA 1
ATOM 823 C C . PHE A 1 109 ? 14.644 9.853 -6.506 1.00 98.06 109 PHE A C 1
ATOM 825 O O . PHE A 1 109 ? 13.451 9.765 -6.226 1.00 98.06 109 PHE A O 1
ATOM 832 N N . LEU A 1 110 ? 15.567 10.115 -5.580 1.00 96.50 110 LEU A N 1
ATOM 833 C CA . LEU A 1 110 ? 15.256 10.214 -4.150 1.00 96.50 110 LEU A CA 1
ATOM 834 C C . LEU A 1 110 ? 14.324 11.394 -3.829 1.00 96.50 110 LEU A C 1
ATOM 836 O O . LEU A 1 110 ? 13.502 11.305 -2.925 1.00 96.50 110 LEU A O 1
ATOM 840 N N . ARG A 1 111 ? 14.356 12.474 -4.616 1.00 95.00 111 ARG A N 1
ATOM 841 C CA . ARG A 1 111 ? 13.432 13.606 -4.434 1.00 95.00 111 ARG A CA 1
ATOM 842 C C . ARG A 1 111 ? 12.060 13.394 -5.079 1.00 95.00 111 ARG A C 1
ATOM 844 O O . ARG A 1 111 ? 11.056 13.888 -4.571 1.00 95.00 111 ARG A O 1
ATOM 851 N N . THR A 1 112 ? 12.002 12.725 -6.231 1.00 95.25 112 THR A N 1
ATOM 852 C CA . THR A 1 112 ? 10.816 12.764 -7.115 1.00 95.25 112 THR A CA 1
ATOM 853 C C . THR A 1 112 ? 10.248 11.400 -7.493 1.00 95.25 112 THR A C 1
ATOM 855 O O . THR A 1 112 ? 9.222 11.340 -8.165 1.00 95.25 112 THR A O 1
ATOM 858 N N . SER A 1 113 ? 10.906 10.312 -7.096 1.00 95.69 113 SER A N 1
ATOM 859 C CA . SER A 1 113 ? 10.638 8.945 -7.566 1.00 95.69 113 SE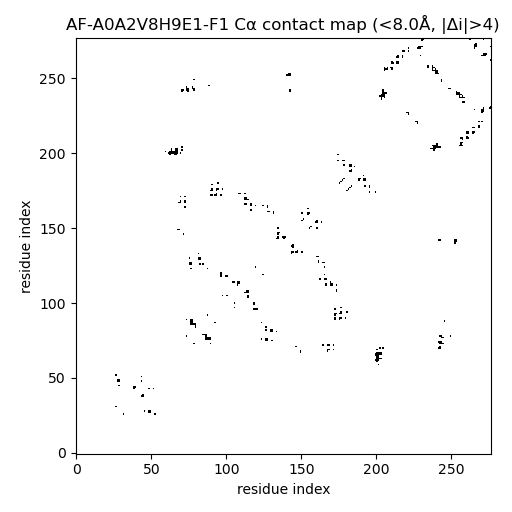R A CA 1
ATOM 860 C C . SER A 1 113 ? 10.796 8.757 -9.083 1.00 95.69 113 SER A C 1
ATOM 862 O O . SER A 1 113 ? 10.288 7.786 -9.636 1.00 95.69 113 SER A O 1
ATOM 864 N N . ARG A 1 114 ? 11.480 9.672 -9.788 1.00 96.00 114 ARG A N 1
ATOM 865 C CA . ARG A 1 114 ? 11.686 9.592 -11.243 1.00 96.00 114 ARG A CA 1
ATOM 866 C C . ARG A 1 114 ? 13.105 9.152 -11.580 1.00 96.00 11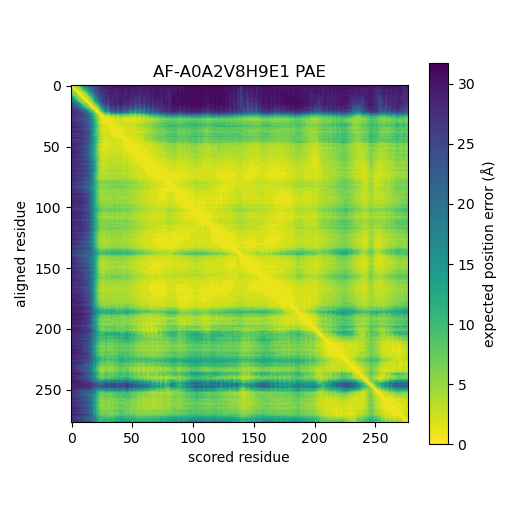4 ARG A C 1
ATOM 868 O O . ARG A 1 114 ? 14.071 9.742 -11.109 1.00 96.00 114 ARG A O 1
ATOM 875 N N . ALA A 1 115 ? 13.206 8.158 -12.451 1.00 96.44 115 ALA A N 1
ATOM 876 C CA . ALA A 1 115 ? 14.439 7.698 -13.078 1.00 96.44 115 ALA A CA 1
ATOM 877 C C . ALA A 1 115 ? 14.112 7.175 -14.489 1.00 96.44 115 ALA A C 1
ATOM 879 O O . ALA A 1 115 ? 12.963 6.796 -14.741 1.00 96.44 115 ALA A O 1
ATOM 880 N N . PRO A 1 116 ? 15.079 7.124 -15.422 1.00 96.44 116 PRO A N 1
ATOM 881 C CA . PRO A 1 116 ? 14.846 6.504 -16.720 1.00 96.44 116 PRO A CA 1
ATOM 882 C C . PRO A 1 116 ? 14.424 5.038 -16.551 1.00 96.44 116 PRO A C 1
ATOM 884 O O . PRO A 1 116 ? 15.124 4.267 -15.898 1.00 96.44 116 PRO A O 1
ATOM 887 N N . LEU A 1 117 ? 13.321 4.616 -17.180 1.00 96.81 117 LEU A N 1
ATOM 888 C CA . LEU A 1 117 ? 12.811 3.238 -17.048 1.00 96.81 117 LEU A CA 1
ATOM 889 C C . LEU A 1 117 ? 13.823 2.177 -17.519 1.00 96.81 117 LEU A C 1
ATOM 891 O O . LEU A 1 117 ? 13.798 1.037 -17.058 1.00 96.81 117 LEU A O 1
ATOM 895 N N . ALA A 1 118 ? 14.759 2.557 -18.396 1.00 95.81 118 ALA A N 1
ATOM 896 C CA . ALA A 1 118 ? 15.867 1.707 -18.826 1.00 95.81 118 ALA A CA 1
ATOM 897 C C . ALA A 1 118 ? 16.794 1.280 -17.667 1.00 95.81 118 ALA A C 1
ATOM 899 O O . ALA A 1 118 ? 17.414 0.220 -17.759 1.00 95.81 118 ALA A O 1
ATOM 900 N N . ARG A 1 119 ? 16.845 2.058 -16.572 1.00 96.50 119 ARG A N 1
ATOM 901 C CA . ARG A 1 119 ? 17.605 1.747 -15.347 1.00 96.50 119 ARG A CA 1
ATOM 902 C C . ARG A 1 119 ? 16.968 0.647 -14.502 1.00 96.50 119 ARG A C 1
ATOM 904 O O . ARG A 1 119 ? 17.647 0.056 -13.672 1.00 96.50 119 ARG A O 1
ATOM 911 N N . ILE A 1 120 ? 15.684 0.353 -14.702 1.00 98.12 120 ILE A N 1
ATOM 912 C CA . ILE A 1 120 ? 15.010 -0.728 -13.976 1.00 98.12 120 ILE A CA 1
ATOM 913 C C . ILE A 1 120 ? 15.593 -2.068 -14.447 1.00 98.12 120 ILE A C 1
ATOM 915 O O . ILE A 1 120 ? 15.595 -2.300 -15.653 1.00 98.12 120 ILE A O 1
ATOM 919 N N . PRO A 1 121 ? 16.056 -2.970 -13.565 1.00 98.12 121 PRO A N 1
ATOM 920 C CA . PRO A 1 121 ? 16.685 -4.224 -13.980 1.00 98.12 121 PRO A CA 1
ATOM 921 C C . PRO A 1 121 ? 15.824 -5.072 -14.932 1.00 98.12 121 PRO A C 1
ATOM 923 O O . PRO A 1 121 ? 14.598 -5.120 -14.808 1.00 98.12 121 PRO A O 1
ATOM 926 N N . VAL A 1 122 ? 16.467 -5.790 -15.864 1.00 98.12 122 VAL A N 1
ATOM 927 C CA . VAL A 1 122 ? 15.777 -6.692 -16.812 1.00 98.12 122 VAL A CA 1
ATOM 928 C C . VAL A 1 122 ? 14.848 -7.682 -16.094 1.00 98.12 122 VAL A C 1
ATOM 930 O O . VAL A 1 122 ? 13.692 -7.761 -16.510 1.00 98.12 122 VAL A O 1
ATOM 933 N N . PRO A 1 123 ? 15.259 -8.371 -15.005 1.00 98.44 123 PRO A N 1
ATOM 934 C CA . PRO A 1 123 ? 14.374 -9.307 -14.307 1.00 98.44 123 PRO A CA 1
ATOM 935 C C . PRO A 1 123 ? 13.075 -8.662 -13.809 1.00 98.44 123 PRO A C 1
ATOM 937 O O . PRO A 1 123 ? 12.003 -9.240 -13.971 1.00 98.44 123 PRO A O 1
ATOM 940 N N . VAL A 1 124 ? 13.145 -7.430 -13.292 1.00 98.56 124 VAL A N 1
ATOM 941 C CA . VAL A 1 124 ? 11.963 -6.671 -12.853 1.00 98.56 124 VAL A CA 1
ATOM 942 C C . VAL A 1 124 ? 11.033 -6.406 -14.034 1.00 98.56 124 VAL A C 1
ATOM 944 O O . VAL A 1 124 ? 9.841 -6.700 -13.961 1.00 98.56 124 VAL A O 1
ATOM 947 N N . ARG A 1 125 ? 11.566 -5.901 -15.156 1.00 98.50 125 ARG A N 1
ATOM 948 C CA . ARG A 1 125 ? 10.757 -5.637 -16.358 1.00 98.50 125 ARG A CA 1
ATOM 949 C C . ARG A 1 125 ? 10.104 -6.909 -16.900 1.00 98.50 125 ARG A C 1
ATOM 951 O O . ARG A 1 125 ? 8.945 -6.863 -17.305 1.00 98.50 125 ARG A O 1
ATOM 958 N N . SER A 1 126 ? 10.818 -8.034 -16.878 1.00 98.56 126 SER A N 1
ATOM 959 C CA . SER A 1 126 ? 10.295 -9.334 -17.308 1.00 98.56 126 SER A CA 1
ATOM 960 C C . SER A 1 126 ? 9.127 -9.796 -16.439 1.00 98.56 126 SER A C 1
ATOM 962 O O . SER A 1 126 ? 8.099 -10.207 -16.981 1.00 98.56 126 SER A O 1
ATOM 964 N N . ARG A 1 127 ? 9.241 -9.668 -15.111 1.00 98.44 127 ARG A N 1
ATOM 965 C CA . ARG A 1 127 ? 8.161 -10.013 -14.176 1.00 98.44 127 ARG A CA 1
ATOM 966 C C . ARG A 1 127 ? 6.952 -9.095 -14.316 1.00 98.44 127 ARG A C 1
ATOM 968 O O . ARG A 1 127 ? 5.835 -9.590 -14.421 1.00 98.44 127 ARG A O 1
ATOM 975 N N . VAL A 1 128 ? 7.155 -7.780 -14.429 1.00 98.56 128 VAL A N 1
ATOM 976 C CA . VAL A 1 128 ? 6.059 -6.830 -14.707 1.00 98.56 128 VAL A CA 1
ATOM 977 C C . VAL A 1 128 ? 5.375 -7.168 -16.036 1.00 98.56 128 VAL A C 1
ATOM 979 O O . VAL A 1 128 ? 4.151 -7.184 -16.117 1.00 98.56 128 VAL A O 1
ATOM 982 N N . GLY A 1 129 ? 6.139 -7.513 -17.076 1.00 98.44 129 GLY A N 1
ATOM 983 C CA . GLY A 1 129 ? 5.583 -7.975 -18.348 1.00 98.44 129 GLY A CA 1
ATOM 984 C C . GLY A 1 129 ? 4.757 -9.261 -18.220 1.00 98.44 129 GLY A C 1
ATOM 985 O O . GLY A 1 129 ? 3.703 -9.368 -18.846 1.00 98.44 129 GLY A O 1
ATOM 986 N N . ALA A 1 130 ? 5.206 -10.221 -17.406 1.00 98.44 130 ALA A N 1
ATOM 987 C CA . ALA A 1 130 ? 4.466 -11.449 -17.122 1.00 98.44 130 ALA A CA 1
ATOM 988 C C . ALA A 1 130 ? 3.170 -11.180 -16.345 1.00 98.44 130 ALA A C 1
ATOM 990 O O . ALA A 1 130 ? 2.122 -11.685 -16.742 1.00 98.44 130 ALA A O 1
ATOM 991 N N . LEU A 1 131 ? 3.213 -10.315 -15.327 1.00 98.31 131 LEU A N 1
ATOM 992 C CA . LEU A 1 131 ? 2.031 -9.889 -14.579 1.00 98.31 131 LEU A CA 1
ATOM 993 C C . LEU A 1 131 ? 0.991 -9.270 -15.513 1.00 98.31 131 LEU A C 1
ATOM 995 O O . LEU A 1 131 ? -0.176 -9.638 -15.451 1.00 98.31 131 LEU A O 1
ATOM 999 N N . ILE A 1 132 ? 1.410 -8.364 -16.404 1.00 98.19 132 ILE A N 1
ATOM 1000 C CA . ILE A 1 132 ? 0.490 -7.718 -17.344 1.00 98.19 132 ILE A CA 1
ATOM 1001 C C . ILE A 1 132 ? -0.201 -8.765 -18.230 1.00 98.19 132 ILE A C 1
ATOM 1003 O O . ILE A 1 132 ? -1.416 -8.706 -18.393 1.00 98.19 132 ILE A O 1
ATOM 1007 N N . ARG A 1 133 ? 0.544 -9.745 -18.766 1.00 97.81 133 ARG A N 1
ATOM 1008 C CA . ARG A 1 133 ? -0.056 -10.841 -19.549 1.00 97.81 133 ARG A CA 1
ATOM 1009 C C . ARG A 1 133 ? -1.062 -11.649 -18.729 1.00 97.81 133 ARG A C 1
ATOM 1011 O O . ARG A 1 133 ? -2.107 -12.007 -19.257 1.00 97.81 133 ARG A O 1
ATOM 1018 N N . ALA A 1 134 ? -0.763 -11.912 -17.458 1.00 97.25 134 ALA A N 1
ATOM 1019 C CA . ALA A 1 134 ? -1.656 -12.655 -16.578 1.00 97.25 134 ALA A CA 1
ATOM 1020 C C . ALA A 1 134 ? -2.950 -11.883 -16.280 1.00 97.25 134 ALA A C 1
ATOM 1022 O O . ALA A 1 134 ? -4.034 -12.442 -16.413 1.00 97.25 134 ALA A O 1
ATOM 1023 N N . VAL A 1 135 ? -2.866 -10.589 -15.949 1.00 96.19 135 VAL A N 1
ATOM 1024 C CA . VAL A 1 135 ? -4.062 -9.775 -15.660 1.00 96.19 135 VAL A CA 1
ATOM 1025 C C . VAL A 1 135 ? -4.871 -9.427 -16.911 1.00 96.19 135 VAL A C 1
ATOM 1027 O O . VAL A 1 135 ? -6.043 -9.080 -16.790 1.00 96.19 135 VAL A O 1
ATOM 1030 N N . ASP A 1 136 ? -4.295 -9.537 -18.114 1.00 94.38 136 ASP A N 1
ATOM 1031 C CA . ASP A 1 136 ? -5.023 -9.399 -19.384 1.00 94.38 136 ASP A CA 1
ATOM 1032 C C . ASP A 1 136 ? -5.984 -10.567 -19.649 1.00 94.38 136 ASP A C 1
ATOM 1034 O O . ASP A 1 136 ? -6.957 -10.402 -20.393 1.00 94.38 136 ASP A O 1
ATOM 1038 N N . LEU A 1 137 ? -5.807 -11.701 -18.969 1.00 92.88 137 LEU A N 1
ATOM 1039 C CA . LEU A 1 137 ? -6.696 -12.857 -19.046 1.00 92.88 137 LEU A CA 1
ATOM 1040 C C . LEU A 1 137 ? -7.644 -12.914 -17.832 1.00 92.88 137 LEU A C 1
ATOM 1042 O O . LEU A 1 137 ? -7.286 -12.464 -16.740 1.00 92.88 137 LEU A O 1
ATOM 1046 N N . PRO A 1 138 ? -8.879 -13.423 -17.989 1.00 91.50 138 PRO A N 1
ATOM 1047 C CA . PRO A 1 138 ? -9.704 -13.801 -16.847 1.00 91.50 138 PRO A CA 1
ATOM 1048 C C . PRO A 1 138 ? -9.001 -14.878 -16.014 1.00 91.50 138 PRO A C 1
ATOM 1050 O O . PRO A 1 138 ? -8.383 -15.785 -16.568 1.00 91.50 138 PRO A O 1
ATOM 1053 N N . SER A 1 139 ? -9.123 -14.797 -14.692 1.00 91.38 139 SER A N 1
ATOM 1054 C CA . SER A 1 139 ? -8.541 -15.770 -13.769 1.00 91.38 139 SER A CA 1
ATOM 1055 C C . SER A 1 139 ? -9.546 -16.130 -12.681 1.00 91.38 139 SER A C 1
ATOM 1057 O O . SER A 1 139 ? -10.296 -15.268 -12.228 1.00 91.38 139 SER A O 1
ATOM 1059 N N . GLN A 1 140 ? -9.543 -17.399 -12.270 1.00 90.56 140 GLN A N 1
ATOM 1060 C CA . GLN A 1 140 ? -10.235 -17.859 -11.058 1.00 90.56 140 GLN A CA 1
ATOM 1061 C C . GLN A 1 140 ? -9.407 -17.583 -9.796 1.00 90.56 140 GLN A C 1
ATOM 1063 O O . GLN A 1 140 ? -9.886 -17.782 -8.685 1.00 90.56 140 GLN A O 1
ATOM 1068 N N . ASP A 1 141 ? -8.162 -17.127 -9.959 1.00 91.38 141 ASP A N 1
ATOM 1069 C CA . ASP A 1 141 ? -7.343 -16.678 -8.848 1.00 91.38 141 ASP A CA 1
ATOM 1070 C C . ASP A 1 141 ? -7.858 -15.319 -8.336 1.00 91.38 141 ASP A C 1
ATOM 1072 O O . ASP A 1 141 ? -7.798 -14.326 -9.075 1.00 91.38 141 ASP A O 1
ATOM 1076 N N . PRO A 1 142 ? -8.344 -15.240 -7.086 1.00 91.81 142 PRO A N 1
ATOM 1077 C CA . PRO A 1 142 ? -8.918 -14.016 -6.533 1.00 91.81 142 PRO A CA 1
ATOM 1078 C C . PRO A 1 142 ? -7.921 -12.849 -6.460 1.00 91.81 142 PRO A C 1
ATOM 1080 O O . PRO A 1 142 ? -8.332 -11.703 -6.648 1.00 91.81 142 PRO A O 1
ATOM 1083 N N . ARG A 1 143 ? -6.617 -13.102 -6.262 1.00 91.69 143 ARG A N 1
ATOM 1084 C CA . ARG A 1 143 ? -5.591 -12.041 -6.256 1.00 91.69 143 ARG A CA 1
ATOM 1085 C C . ARG A 1 143 ? -5.409 -11.471 -7.656 1.00 91.69 143 ARG A C 1
ATOM 1087 O O . ARG A 1 143 ? -5.415 -10.254 -7.837 1.00 91.69 143 ARG A O 1
ATOM 1094 N N . LEU A 1 144 ? -5.329 -12.331 -8.674 1.00 93.94 144 LEU A N 1
ATOM 1095 C CA . LEU A 1 144 ? -5.253 -11.874 -10.067 1.00 93.94 144 LEU A CA 1
ATOM 1096 C C . LEU A 1 144 ? -6.535 -11.169 -10.518 1.00 93.94 144 LEU A C 1
ATOM 1098 O O . LEU A 1 144 ? -6.445 -10.177 -11.240 1.00 93.94 144 LEU A O 1
ATOM 1102 N N . ALA A 1 145 ? -7.712 -11.631 -10.088 1.00 93.94 145 ALA A N 1
ATOM 1103 C CA . ALA A 1 145 ? -8.979 -10.961 -10.371 1.00 93.94 145 ALA A CA 1
ATOM 1104 C C . ALA A 1 145 ? -9.019 -9.548 -9.760 1.00 93.94 145 ALA A C 1
ATOM 1106 O O . ALA A 1 145 ? -9.372 -8.588 -10.452 1.00 93.94 145 ALA A O 1
ATOM 1107 N N . TYR A 1 146 ? -8.581 -9.407 -8.505 1.00 93.19 146 TYR A N 1
ATOM 1108 C CA . TYR A 1 146 ? -8.449 -8.116 -7.830 1.00 93.19 146 TYR A CA 1
ATOM 1109 C C . TYR A 1 146 ? -7.466 -7.189 -8.565 1.00 93.19 146 TYR A C 1
ATOM 1111 O O . TYR A 1 146 ? -7.819 -6.072 -8.952 1.00 93.19 146 TYR A O 1
ATOM 1119 N N . PHE A 1 147 ? -6.251 -7.663 -8.851 1.00 95.25 147 PHE A N 1
ATOM 1120 C CA . PHE A 1 147 ? -5.236 -6.853 -9.525 1.00 95.25 147 PHE A CA 1
ATOM 1121 C C . PHE A 1 147 ? -5.596 -6.516 -10.973 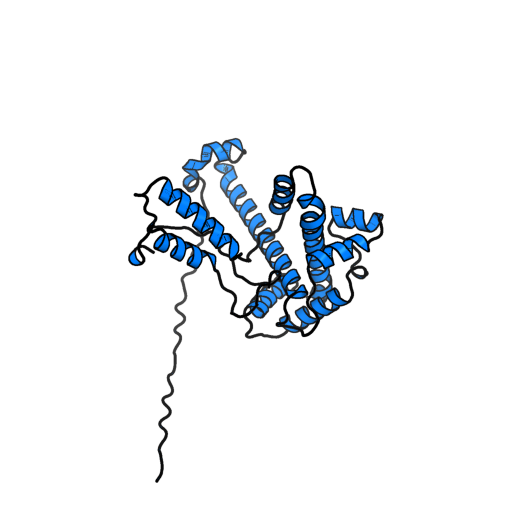1.00 95.25 147 PHE A C 1
ATOM 1123 O O . PHE A 1 147 ? -5.254 -5.436 -11.455 1.00 95.25 147 PHE A O 1
ATOM 1130 N N . ARG A 1 148 ? -6.346 -7.379 -11.665 1.00 96.12 148 ARG A N 1
ATOM 1131 C CA . ARG A 1 148 ? -6.929 -7.058 -12.971 1.00 96.12 148 ARG A CA 1
ATOM 1132 C C . ARG A 1 148 ? -7.872 -5.862 -12.879 1.00 96.12 148 ARG A C 1
ATOM 1134 O O . ARG A 1 148 ? -7.778 -4.974 -13.726 1.00 96.12 148 ARG A O 1
ATOM 1141 N N . ALA A 1 149 ? -8.760 -5.821 -11.885 1.00 95.50 149 ALA A N 1
ATOM 1142 C CA . ALA A 1 149 ? -9.659 -4.684 -11.688 1.00 95.50 149 ALA A CA 1
ATOM 1143 C C . ALA A 1 149 ? -8.866 -3.390 -11.436 1.00 95.50 149 ALA A C 1
ATOM 1145 O O . ALA A 1 149 ? -9.057 -2.413 -12.162 1.00 95.50 149 ALA A O 1
ATOM 1146 N N . LEU A 1 150 ? -7.894 -3.429 -10.516 1.00 96.00 150 LEU A N 1
ATOM 1147 C CA . LEU A 1 150 ? -7.019 -2.295 -10.200 1.00 96.00 150 LEU A CA 1
ATOM 1148 C C . LEU A 1 150 ? -6.256 -1.773 -11.429 1.00 96.00 150 LEU A C 1
ATOM 1150 O O . LEU A 1 150 ? -6.192 -0.563 -11.663 1.00 96.00 150 LEU A O 1
ATOM 1154 N N . VAL A 1 151 ? -5.679 -2.674 -12.231 1.00 97.56 151 VAL A N 1
ATOM 1155 C CA . VAL A 1 151 ? -4.926 -2.319 -13.444 1.00 97.56 151 VAL A CA 1
ATOM 1156 C C . VAL A 1 151 ? -5.844 -1.755 -14.526 1.00 97.56 151 VAL A C 1
ATOM 1158 O O . VAL A 1 151 ? -5.466 -0.786 -15.180 1.00 97.56 151 VAL A O 1
ATOM 1161 N N . ASN A 1 152 ? -7.039 -2.320 -14.719 1.00 96.12 152 ASN A N 1
ATOM 1162 C CA . ASN A 1 152 ? -8.005 -1.818 -15.699 1.00 96.12 152 ASN A CA 1
ATOM 1163 C C . ASN A 1 152 ? -8.510 -0.416 -15.337 1.00 96.12 152 ASN A C 1
ATOM 1165 O O . ASN A 1 152 ? -8.640 0.423 -16.224 1.00 96.12 152 ASN A O 1
ATOM 1169 N N . GLU A 1 153 ? -8.760 -0.155 -14.054 1.00 96.38 153 GLU A N 1
ATOM 1170 C CA . GLU A 1 153 ? -9.169 1.165 -13.570 1.00 96.38 153 GLU A CA 1
ATOM 1171 C C . GLU A 1 153 ? -8.022 2.180 -13.668 1.00 96.38 153 GLU A C 1
ATOM 1173 O O . GLU A 1 153 ? -8.202 3.304 -14.135 1.00 96.38 153 GLU A O 1
ATOM 1178 N N . THR A 1 154 ? -6.816 1.781 -13.255 1.00 96.81 154 THR A N 1
ATOM 1179 C CA . THR A 1 154 ? -5.671 2.695 -13.159 1.00 96.81 154 THR A CA 1
ATOM 1180 C C . THR A 1 154 ? -5.047 2.993 -14.520 1.00 96.81 154 THR A C 1
ATOM 1182 O O . THR A 1 154 ? -4.653 4.129 -14.788 1.00 96.81 154 THR A O 1
ATOM 1185 N N . PHE A 1 155 ? -4.964 1.978 -15.379 1.00 97.25 155 PHE A N 1
ATOM 1186 C CA . PHE A 1 155 ? -4.322 2.014 -16.689 1.00 97.25 155 PHE A CA 1
ATOM 1187 C C . PHE A 1 155 ? -5.272 1.420 -17.749 1.00 97.25 155 PHE A C 1
ATOM 1189 O O . PHE A 1 155 ? -5.023 0.324 -18.281 1.00 97.25 155 PHE A O 1
ATOM 1196 N N . PRO A 1 156 ? -6.367 2.137 -18.082 1.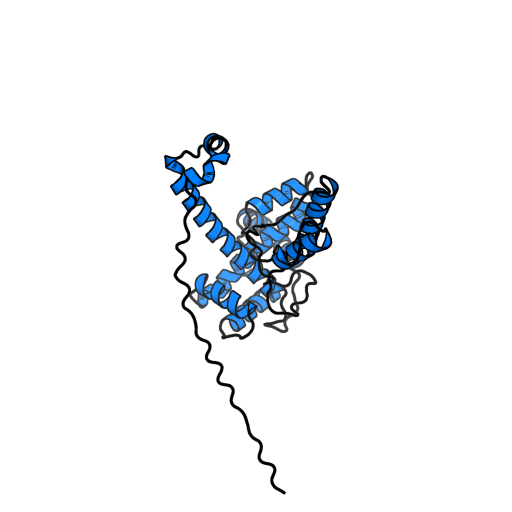00 95.94 156 PRO A N 1
ATOM 1197 C CA . PRO A 1 156 ? -7.394 1.632 -18.996 1.00 95.94 156 PRO A CA 1
ATOM 1198 C C . PRO A 1 156 ? -6.831 1.370 -20.395 1.00 95.94 156 PRO A C 1
ATOM 1200 O O . PRO A 1 156 ? -7.213 0.411 -21.064 1.00 95.94 156 PRO A O 1
ATOM 1203 N N . VAL A 1 157 ? -5.853 2.173 -20.818 1.00 96.56 157 VAL A N 1
ATOM 1204 C CA . VAL A 1 157 ? -5.152 1.992 -22.088 1.00 96.56 157 VAL A CA 1
ATOM 1205 C C . VAL A 1 157 ? -4.050 0.944 -21.932 1.00 96.56 157 VAL A C 1
ATOM 1207 O O . VAL A 1 157 ? -3.082 1.128 -21.192 1.00 96.56 157 VAL A O 1
ATOM 1210 N N . ARG A 1 158 ? -4.155 -0.156 -22.685 1.00 94.81 158 ARG A N 1
ATOM 1211 C CA . ARG A 1 158 ? -3.251 -1.311 -22.575 1.00 94.81 158 ARG A CA 1
ATOM 1212 C C . ARG A 1 158 ? -1.770 -0.981 -22.805 1.00 94.81 158 ARG A C 1
ATOM 1214 O O . ARG A 1 158 ? -0.907 -1.556 -22.136 1.00 94.81 158 ARG A O 1
ATOM 1221 N N . SER A 1 159 ? -1.468 -0.062 -23.722 1.00 96.38 159 SER A N 1
ATOM 1222 C CA . SER A 1 159 ? -0.095 0.388 -24.002 1.00 96.38 159 SER A CA 1
ATOM 1223 C C . SER A 1 159 ? 0.515 1.198 -22.851 1.00 96.38 159 SER A C 1
ATOM 1225 O O . SER A 1 159 ? 1.734 1.211 -22.701 1.00 96.38 159 SER A O 1
ATOM 1227 N N . ALA A 1 160 ? -0.311 1.802 -21.990 1.00 97.38 160 ALA A N 1
ATOM 1228 C CA . ALA A 1 160 ? 0.144 2.566 -20.831 1.00 97.38 160 ALA A CA 1
ATOM 1229 C C . ALA A 1 160 ? 0.483 1.686 -19.612 1.00 97.38 160 ALA A C 1
ATOM 1231 O O . ALA A 1 160 ? 1.160 2.157 -18.701 1.00 97.38 160 ALA A O 1
ATOM 1232 N N . ARG A 1 161 ? 0.066 0.410 -19.583 1.00 97.88 161 ARG A N 1
ATOM 1233 C CA . ARG A 1 161 ? 0.239 -0.473 -18.409 1.00 97.88 161 ARG A CA 1
ATOM 1234 C C . ARG A 1 161 ? 1.694 -0.715 -18.046 1.00 97.88 161 ARG A C 1
ATOM 1236 O O . ARG A 1 161 ? 2.059 -0.578 -16.888 1.00 97.88 161 ARG A O 1
ATOM 1243 N N . LEU A 1 162 ? 2.526 -1.067 -19.026 1.00 98.06 162 LEU A N 1
ATOM 1244 C CA . LEU A 1 162 ? 3.941 -1.340 -18.776 1.00 98.06 162 LEU A CA 1
ATOM 1245 C C . LEU A 1 162 ? 4.684 -0.098 -18.268 1.00 98.06 162 LEU A C 1
ATOM 1247 O O . LEU A 1 162 ? 5.243 -0.175 -17.177 1.00 98.06 162 LEU A O 1
ATOM 1251 N N . PRO A 1 163 ? 4.690 1.048 -18.979 1.00 98.06 163 PRO A N 1
ATOM 1252 C CA . PRO A 1 163 ? 5.340 2.237 -18.446 1.00 98.06 163 PRO A CA 1
ATOM 1253 C C . PRO A 1 163 ? 4.705 2.686 -17.124 1.00 98.06 163 PRO A C 1
ATOM 1255 O O . PRO A 1 163 ? 5.443 3.062 -16.223 1.00 98.06 163 PRO A O 1
ATOM 1258 N N . GLY A 1 164 ? 3.381 2.595 -16.961 1.00 98.19 164 GLY A N 1
ATOM 1259 C CA . GLY A 1 164 ? 2.684 2.935 -15.718 1.00 98.19 164 GLY A CA 1
ATOM 1260 C C . GLY A 1 164 ? 3.152 2.108 -14.520 1.00 98.19 164 GLY A C 1
ATOM 1261 O O . GLY A 1 164 ? 3.629 2.668 -13.538 1.00 98.19 164 GLY A O 1
ATOM 1262 N N . LEU A 1 165 ? 3.127 0.778 -14.624 1.00 98.50 165 LEU A N 1
ATOM 1263 C CA . LEU A 1 165 ? 3.589 -0.113 -13.555 1.00 98.50 165 LEU A CA 1
ATOM 1264 C C . LEU A 1 165 ? 5.087 0.026 -13.272 1.00 98.50 165 LEU A C 1
ATOM 1266 O O . LEU A 1 165 ? 5.511 -0.115 -12.131 1.00 98.50 165 LEU A O 1
ATOM 1270 N N . LEU A 1 166 ? 5.904 0.351 -14.275 1.00 98.62 166 LEU A N 1
ATOM 1271 C CA . LEU A 1 166 ? 7.318 0.642 -14.042 1.00 98.62 166 LEU A CA 1
ATOM 1272 C C . LEU A 1 166 ? 7.531 1.966 -13.283 1.00 98.62 166 LEU A C 1
ATOM 1274 O O . LEU A 1 166 ? 8.467 2.054 -12.490 1.00 98.62 166 LEU A O 1
ATOM 1278 N N . HIS A 1 167 ? 6.666 2.971 -13.455 1.00 98.31 167 HIS A N 1
ATOM 1279 C CA . HIS A 1 167 ? 6.685 4.169 -12.606 1.00 98.31 167 HIS A CA 1
ATOM 1280 C C . HIS A 1 167 ? 6.227 3.862 -11.176 1.00 98.31 167 HIS A C 1
ATOM 1282 O O . HIS A 1 167 ? 6.844 4.344 -10.226 1.00 98.31 167 HIS A O 1
ATOM 1288 N N . GLU A 1 168 ? 5.206 3.019 -11.005 1.00 98.06 168 GLU A N 1
ATOM 1289 C CA . GLU A 1 168 ? 4.786 2.567 -9.673 1.00 98.06 168 GLU A CA 1
ATOM 1290 C C . GLU A 1 168 ? 5.886 1.754 -8.979 1.00 98.06 168 GLU A C 1
ATOM 1292 O O . GLU A 1 168 ? 6.135 1.950 -7.791 1.00 98.06 168 GLU A O 1
ATOM 1297 N N . TYR A 1 169 ? 6.635 0.935 -9.727 1.00 98.50 169 TYR A N 1
ATOM 1298 C CA . TYR A 1 169 ? 7.839 0.278 -9.218 1.00 98.50 169 TYR A CA 1
ATOM 1299 C C . TYR A 1 169 ? 8.851 1.299 -8.687 1.00 98.50 169 TYR A C 1
ATOM 1301 O O . TYR A 1 169 ? 9.307 1.169 -7.555 1.00 98.50 169 TYR A O 1
ATOM 1309 N N . LEU A 1 170 ? 9.174 2.346 -9.454 1.00 98.44 170 LEU A N 1
ATOM 1310 C CA . LEU A 1 170 ? 10.095 3.395 -9.002 1.00 98.44 170 LEU A CA 1
ATOM 1311 C C . LEU A 1 170 ? 9.607 4.079 -7.714 1.00 98.44 170 LEU A C 1
ATOM 1313 O O . LEU A 1 170 ? 10.403 4.305 -6.800 1.00 98.44 170 LEU A O 1
ATOM 1317 N N . ARG A 1 171 ? 8.303 4.363 -7.611 1.00 97.06 171 ARG A N 1
ATOM 1318 C CA . ARG A 1 171 ? 7.691 4.945 -6.408 1.00 97.06 171 ARG A CA 1
ATOM 1319 C C . ARG A 1 171 ? 7.831 4.022 -5.196 1.00 97.06 171 ARG A C 1
ATOM 1321 O O . ARG A 1 171 ? 8.302 4.477 -4.153 1.00 97.06 171 ARG A O 1
ATOM 1328 N N . ALA A 1 172 ? 7.491 2.743 -5.348 1.00 95.94 172 ALA A N 1
ATOM 1329 C CA . ALA A 1 172 ? 7.603 1.747 -4.286 1.00 95.94 172 ALA A CA 1
ATOM 1330 C C . ALA A 1 172 ? 9.064 1.527 -3.853 1.00 95.94 172 ALA A C 1
ATOM 1332 O O . ALA A 1 172 ? 9.357 1.467 -2.659 1.00 95.94 172 ALA A O 1
ATOM 1333 N N . MET A 1 173 ? 10.003 1.470 -4.807 1.00 97.62 173 MET A N 1
ATOM 1334 C CA . MET A 1 173 ? 11.425 1.277 -4.511 1.00 97.62 173 MET A CA 1
ATOM 1335 C C . MET A 1 173 ? 12.035 2.467 -3.778 1.00 97.62 173 MET A C 1
ATOM 1337 O O . MET A 1 173 ? 12.880 2.262 -2.911 1.00 97.62 173 MET A O 1
ATOM 1341 N N . ARG A 1 174 ? 11.612 3.704 -4.077 1.00 96.75 174 ARG A N 1
ATOM 1342 C CA . ARG A 1 174 ? 12.084 4.871 -3.322 1.00 96.75 174 ARG A CA 1
ATOM 1343 C C . ARG A 1 174 ? 11.695 4.749 -1.855 1.00 96.75 174 ARG A C 1
ATOM 1345 O O . ARG A 1 174 ? 12.562 4.840 -0.994 1.00 96.75 174 ARG A O 1
ATOM 1352 N N . PHE A 1 175 ? 10.417 4.470 -1.593 1.00 95.25 175 PHE A N 1
ATOM 1353 C CA . PHE A 1 175 ? 9.919 4.293 -0.233 1.00 95.25 175 PHE A CA 1
ATOM 1354 C C . PHE A 1 175 ? 10.660 3.165 0.496 1.00 95.25 175 PHE A C 1
ATOM 1356 O O . PHE A 1 175 ? 11.121 3.364 1.617 1.00 95.25 175 PHE A O 1
ATOM 1363 N N . LEU A 1 176 ? 10.806 1.992 -0.135 1.00 95.06 176 LEU A N 1
ATOM 1364 C CA . LEU A 1 176 ? 11.534 0.871 0.464 1.00 95.06 176 LEU A CA 1
ATOM 1365 C C . LEU A 1 176 ? 12.992 1.228 0.745 1.00 95.06 176 LEU A C 1
ATOM 1367 O O . LEU A 1 176 ? 13.497 0.899 1.815 1.00 95.06 176 LEU A O 1
ATOM 1371 N N . TYR A 1 177 ? 13.654 1.932 -0.174 1.00 96.88 177 TYR A N 1
ATOM 1372 C CA . TYR A 1 177 ? 15.033 2.347 0.030 1.00 96.88 177 TYR A CA 1
ATOM 1373 C C . TYR A 1 177 ? 15.171 3.310 1.215 1.00 96.88 177 TYR A C 1
ATOM 1375 O O . TYR A 1 177 ? 15.987 3.085 2.110 1.00 96.88 177 TYR A O 1
ATOM 1383 N N . GLU A 1 178 ? 14.340 4.357 1.236 1.00 95.81 178 GLU A N 1
ATOM 1384 C CA . GLU A 1 178 ? 14.293 5.340 2.320 1.00 95.81 178 GLU A CA 1
ATOM 1385 C C . GLU A 1 178 ? 13.993 4.660 3.661 1.00 95.81 178 GLU A C 1
ATOM 1387 O O . GLU A 1 178 ? 14.645 4.963 4.656 1.00 95.81 178 GLU A O 1
ATOM 1392 N N . LYS A 1 179 ? 13.065 3.697 3.699 1.00 94.69 179 LYS A N 1
ATOM 1393 C CA . LYS A 1 179 ? 12.699 2.987 4.928 1.00 94.69 179 LYS A CA 1
ATOM 1394 C C . LYS A 1 179 ? 13.822 2.069 5.425 1.00 94.69 179 LYS A C 1
ATOM 1396 O O . LYS A 1 179 ? 14.257 2.218 6.564 1.00 94.69 179 LYS A O 1
ATOM 1401 N N . GLU A 1 180 ? 14.276 1.132 4.594 1.00 94.25 180 GLU A N 1
ATOM 1402 C CA . GLU A 1 180 ? 15.152 0.020 5.006 1.00 94.25 180 GLU A CA 1
ATOM 1403 C C . GLU A 1 180 ? 16.630 0.422 5.126 1.00 94.25 180 GLU A C 1
ATOM 1405 O O . GLU A 1 180 ? 17.370 -0.131 5.938 1.00 94.25 180 GLU A O 1
ATOM 1410 N N . PHE A 1 181 ? 17.094 1.387 4.324 1.00 94.94 181 PHE A N 1
ATOM 1411 C CA . PHE A 1 181 ? 18.527 1.704 4.239 1.00 94.94 181 PHE A CA 1
ATOM 1412 C C . PHE A 1 181 ? 18.892 3.103 4.729 1.00 94.94 181 PHE A C 1
ATOM 1414 O O . PHE A 1 181 ? 20.078 3.351 4.954 1.00 94.94 181 PHE A O 1
ATOM 1421 N N . VAL A 1 182 ? 17.912 3.993 4.923 1.00 94.50 182 VAL A N 1
ATOM 1422 C CA . VAL A 1 182 ? 18.145 5.363 5.408 1.00 94.50 182 VAL A CA 1
ATOM 1423 C C . VAL A 1 182 ? 17.521 5.570 6.789 1.00 94.50 182 VAL A C 1
ATOM 1425 O O . VAL A 1 182 ? 18.247 5.720 7.768 1.00 94.50 182 VAL A O 1
ATOM 1428 N N . ALA A 1 183 ? 16.192 5.529 6.898 1.00 93.19 183 ALA A N 1
ATOM 1429 C CA . ALA A 1 183 ? 15.461 5.869 8.117 1.00 93.19 183 ALA A CA 1
ATOM 1430 C C . ALA A 1 183 ? 15.725 4.891 9.270 1.00 93.19 183 ALA A C 1
ATOM 1432 O O . ALA A 1 183 ? 15.946 5.323 10.394 1.00 93.19 183 ALA A O 1
ATOM 1433 N N . GLN A 1 184 ? 15.788 3.581 9.012 1.00 90.56 184 GLN A N 1
ATOM 1434 C CA . GLN A 1 184 ? 16.131 2.603 10.057 1.00 90.56 184 GLN A CA 1
ATOM 1435 C C . GLN A 1 184 ? 17.532 2.799 10.657 1.00 90.56 184 GLN A C 1
ATOM 1437 O O . GLN A 1 184 ? 17.807 2.314 11.751 1.00 90.56 184 GLN A O 1
ATOM 1442 N N . ARG A 1 185 ? 18.422 3.500 9.947 1.00 92.00 185 ARG A N 1
ATOM 1443 C CA . ARG A 1 185 ? 19.807 3.742 10.366 1.00 92.00 185 ARG A CA 1
ATOM 1444 C C . ARG A 1 185 ? 20.020 5.142 10.935 1.00 92.00 185 ARG A C 1
ATOM 1446 O O . ARG A 1 185 ? 21.140 5.463 11.326 1.00 92.00 185 ARG A O 1
ATOM 1453 N N . SER A 1 186 ? 18.988 5.988 10.963 1.00 90.19 186 SER A N 1
ATOM 1454 C CA . SER A 1 186 ? 19.111 7.343 11.491 1.00 90.19 186 SER A CA 1
ATOM 1455 C C . SER A 1 186 ? 19.020 7.358 13.021 1.00 90.19 186 SER A C 1
ATOM 1457 O O . SER A 1 186 ? 18.295 6.550 13.611 1.00 90.19 186 SER A O 1
ATOM 1459 N N . PRO A 1 187 ? 19.668 8.326 13.694 1.00 90.88 187 PRO A N 1
ATOM 1460 C CA . PRO A 1 187 ? 19.297 8.680 15.061 1.00 90.88 187 PRO A CA 1
ATOM 1461 C C . PRO A 1 187 ? 17.789 8.976 15.111 1.00 90.88 187 PRO A C 1
ATOM 1463 O O . PRO A 1 187 ? 17.272 9.671 14.238 1.00 90.88 187 PRO A O 1
ATOM 1466 N N . GLY A 1 188 ? 17.062 8.404 16.075 1.00 90.81 188 GLY A N 1
ATOM 1467 C CA . GLY A 1 188 ? 15.598 8.534 16.122 1.00 90.81 188 GLY A CA 1
ATOM 1468 C C . GLY A 1 188 ? 14.862 7.767 15.012 1.00 90.81 188 GLY A C 1
ATOM 1469 O O . GLY A 1 188 ? 13.856 8.248 14.495 1.00 90.81 188 GLY A O 1
ATOM 1470 N N . ALA A 1 189 ? 15.352 6.580 14.637 1.00 90.62 189 ALA A N 1
ATOM 1471 C CA . ALA A 1 189 ? 14.787 5.740 13.575 1.00 90.62 189 ALA A CA 1
ATOM 1472 C C . ALA A 1 189 ? 13.256 5.575 13.642 1.00 90.62 189 ALA A C 1
ATOM 1474 O O . ALA A 1 189 ? 12.593 5.603 12.607 1.00 90.62 189 ALA A O 1
ATOM 1475 N N . ALA A 1 190 ? 12.678 5.458 14.844 1.00 88.62 190 ALA A N 1
ATOM 1476 C CA . ALA A 1 190 ? 11.230 5.347 15.024 1.00 88.62 190 ALA A CA 1
ATOM 1477 C C . ALA A 1 190 ? 10.469 6.547 14.426 1.00 88.62 190 ALA A C 1
ATOM 1479 O O . ALA A 1 190 ? 9.531 6.355 13.651 1.00 88.62 190 ALA A O 1
ATOM 1480 N N . ASP A 1 191 ? 10.910 7.774 14.711 1.00 91.19 191 ASP A N 1
ATOM 1481 C CA . ASP A 1 191 ? 10.275 8.996 14.207 1.00 91.19 191 ASP A CA 1
ATOM 1482 C C . ASP A 1 191 ? 10.504 9.185 12.706 1.00 91.19 191 ASP A C 1
ATOM 1484 O O . ASP A 1 191 ? 9.591 9.597 11.981 1.00 91.19 191 ASP A O 1
ATOM 1488 N N . ALA A 1 192 ? 11.702 8.845 12.220 1.00 91.31 192 ALA A N 1
ATOM 1489 C CA . ALA A 1 192 ? 12.029 8.897 10.799 1.00 91.31 192 ALA A CA 1
ATOM 1490 C C . ALA A 1 192 ? 11.146 7.933 9.988 1.00 91.31 192 ALA A C 1
ATOM 1492 O O . ALA A 1 192 ? 10.531 8.328 8.994 1.00 91.31 192 ALA A O 1
ATOM 1493 N N . VAL A 1 193 ? 11.008 6.688 10.454 1.00 90.62 193 VAL A N 1
ATOM 1494 C CA . VAL A 1 193 ? 10.138 5.678 9.839 1.00 90.62 193 VAL A CA 1
ATOM 1495 C C . VAL A 1 193 ? 8.669 6.100 9.922 1.00 90.62 193 VAL A C 1
ATOM 1497 O O . VAL A 1 193 ? 7.960 6.039 8.914 1.00 90.62 193 VAL A O 1
ATOM 1500 N N . ALA A 1 194 ? 8.205 6.599 11.072 1.00 88.62 194 ALA A N 1
ATOM 1501 C CA . ALA A 1 194 ? 6.845 7.119 11.214 1.00 88.62 194 ALA A CA 1
ATOM 1502 C C . ALA A 1 194 ? 6.567 8.271 10.230 1.00 88.62 194 ALA A C 1
ATOM 1504 O O . ALA A 1 194 ? 5.488 8.345 9.636 1.00 88.62 194 ALA A O 1
ATOM 1505 N N . GLY A 1 195 ? 7.557 9.139 9.997 1.00 90.62 195 GLY A N 1
ATOM 1506 C CA . GLY A 1 195 ? 7.512 10.192 8.986 1.00 90.62 195 GLY A CA 1
ATOM 1507 C C . GLY A 1 195 ? 7.233 9.670 7.578 1.00 90.62 195 GLY A C 1
ATOM 1508 O O . GLY A 1 195 ? 6.361 10.214 6.897 1.00 90.62 195 GLY A O 1
ATOM 1509 N N . LEU A 1 196 ? 7.899 8.5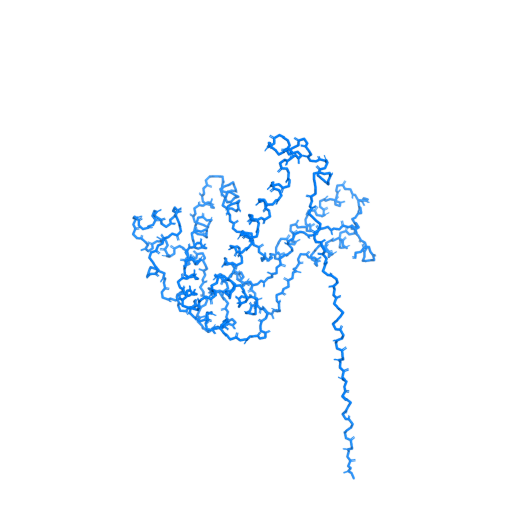86 7.171 1.00 90.12 196 LEU A N 1
ATOM 1510 C CA . LEU A 1 196 ? 7.682 7.956 5.866 1.00 90.12 196 LEU A CA 1
ATOM 1511 C C . LEU A 1 196 ? 6.258 7.394 5.734 1.00 90.12 196 LEU A C 1
ATOM 1513 O O . LEU A 1 196 ? 5.594 7.613 4.719 1.00 90.12 196 LEU A O 1
ATOM 1517 N N . TYR A 1 197 ? 5.743 6.724 6.769 1.00 88.62 197 TYR A N 1
ATOM 1518 C CA . TYR A 1 197 ? 4.388 6.158 6.742 1.00 88.62 197 TYR A CA 1
ATOM 1519 C C . TYR A 1 197 ? 3.278 7.219 6.714 1.00 88.62 197 TYR A C 1
ATOM 1521 O O . TYR A 1 197 ? 2.221 6.978 6.128 1.00 88.62 197 TYR A O 1
ATOM 1529 N N . ARG A 1 198 ? 3.507 8.423 7.263 1.00 87.88 198 ARG A N 1
ATOM 1530 C CA . ARG A 1 198 ? 2.527 9.525 7.187 1.00 87.88 198 ARG A CA 1
ATOM 1531 C C . ARG A 1 198 ? 2.209 9.940 5.750 1.00 87.88 198 ARG A C 1
ATOM 1533 O O . ARG A 1 198 ? 1.060 10.281 5.471 1.00 87.88 198 ARG A O 1
ATOM 1540 N N . ALA A 1 199 ? 3.201 9.903 4.863 1.00 82.56 199 ALA A N 1
ATOM 1541 C CA . ALA A 1 199 ? 3.064 10.317 3.467 1.00 82.56 199 ALA A CA 1
ATOM 1542 C C . ALA A 1 199 ? 2.758 9.157 2.503 1.00 82.56 199 ALA A C 1
ATOM 1544 O O . ALA A 1 199 ? 2.372 9.406 1.363 1.00 82.56 199 ALA A O 1
ATOM 1545 N N . ARG A 1 200 ? 2.916 7.902 2.942 1.00 86.44 200 ARG A N 1
ATOM 1546 C CA . ARG A 1 200 ? 2.689 6.713 2.111 1.00 86.44 200 ARG A CA 1
ATOM 1547 C C . ARG A 1 200 ? 1.204 6.517 1.770 1.00 86.44 200 ARG A C 1
ATOM 1549 O O . ARG A 1 200 ? 0.318 6.928 2.531 1.00 86.44 200 ARG A O 1
ATOM 1556 N N . GLY A 1 201 ? 0.940 5.828 0.660 1.00 87.69 201 GLY A N 1
ATOM 1557 C CA . GLY A 1 201 ? -0.342 5.177 0.406 1.00 87.69 201 GLY A CA 1
ATOM 1558 C C . GLY A 1 201 ? -0.790 4.294 1.580 1.00 87.69 201 GLY A C 1
ATOM 1559 O O . GLY A 1 201 ? 0.029 3.787 2.350 1.00 87.69 201 GLY A O 1
ATOM 1560 N N . LEU A 1 202 ? -2.103 4.159 1.745 1.00 86.56 202 LEU A N 1
ATOM 1561 C CA . LEU A 1 202 ? -2.717 3.342 2.785 1.00 86.56 202 LEU A CA 1
ATOM 1562 C C . LEU A 1 202 ? -2.764 1.895 2.305 1.00 86.56 202 LEU A C 1
ATOM 1564 O O . LEU A 1 202 ? -3.409 1.604 1.304 1.00 86.56 202 LEU A O 1
ATOM 1568 N N . SER A 1 203 ? -2.077 1.010 3.022 1.00 80.62 203 SER A N 1
ATOM 1569 C CA . SER A 1 203 ? -2.107 -0.423 2.743 1.00 80.62 203 SER A CA 1
ATOM 1570 C C . SER A 1 203 ? -3.514 -0.979 2.936 1.00 80.62 203 SER A C 1
ATOM 1572 O O . SER A 1 203 ? -4.095 -0.820 4.009 1.00 80.62 203 SER A O 1
ATOM 1574 N N . THR A 1 204 ? -4.040 -1.652 1.919 1.00 77.75 204 THR A N 1
ATOM 1575 C CA . THR A 1 204 ? -5.206 -2.537 2.044 1.00 77.75 204 THR A CA 1
ATOM 1576 C C . THR A 1 204 ? -4.805 -3.953 2.422 1.00 77.75 204 THR A C 1
ATOM 1578 O O . THR A 1 204 ? -5.674 -4.786 2.644 1.00 77.75 204 THR A O 1
ATOM 1581 N N . ASP A 1 205 ? -3.509 -4.225 2.532 1.00 74.00 205 ASP A N 1
ATOM 1582 C CA . ASP A 1 205 ? -2.986 -5.513 2.945 1.00 74.00 205 ASP A CA 1
ATOM 1583 C C . ASP A 1 205 ? -2.876 -5.612 4.459 1.00 74.00 205 ASP A C 1
ATOM 1585 O O . ASP A 1 205 ? -2.570 -4.622 5.135 1.00 74.00 205 ASP A O 1
ATOM 1589 N N . THR A 1 206 ? -3.131 -6.807 4.980 1.00 76.69 206 THR A N 1
ATOM 1590 C CA . THR A 1 206 ? -3.139 -7.086 6.418 1.00 76.69 206 THR A CA 1
ATOM 1591 C C . THR A 1 206 ? -1.848 -7.787 6.853 1.00 76.69 206 THR A C 1
ATOM 1593 O O . THR A 1 206 ? -1.195 -8.455 6.056 1.00 76.69 206 THR A O 1
ATOM 1596 N N . GLU A 1 207 ? -1.462 -7.621 8.119 1.00 77.25 207 GLU A N 1
ATOM 1597 C CA . GLU A 1 207 ? -0.327 -8.323 8.737 1.00 77.25 207 GLU A CA 1
ATOM 1598 C C . GLU A 1 207 ? -0.847 -9.267 9.815 1.00 77.25 207 GLU A C 1
ATOM 1600 O O . GLU A 1 207 ? -1.592 -8.842 10.702 1.00 77.25 207 GLU A O 1
ATOM 1605 N N . VAL A 1 208 ? -0.423 -10.531 9.772 1.00 76.44 208 VAL A N 1
ATOM 1606 C CA . VAL A 1 208 ? -0.786 -11.524 10.796 1.00 76.44 208 VAL A CA 1
ATOM 1607 C C . VAL A 1 208 ? -0.214 -11.101 12.152 1.00 76.44 208 VAL A C 1
ATOM 1609 O O . VAL A 1 208 ? -0.891 -11.174 13.178 1.00 76.44 208 VAL A O 1
ATOM 1612 N N . GLU A 1 209 ? 1.004 -10.564 12.154 1.00 79.06 209 GLU A N 1
ATOM 1613 C CA . GLU A 1 209 ? 1.728 -10.088 13.331 1.00 79.06 209 GLU A CA 1
ATOM 1614 C C . GLU A 1 209 ? 1.012 -8.926 14.030 1.00 79.06 209 GLU A C 1
ATOM 1616 O O . GLU A 1 209 ? 1.089 -8.795 15.254 1.00 79.06 209 GLU A O 1
ATOM 1621 N N . ALA A 1 210 ? 0.247 -8.116 13.289 1.00 79.88 210 ALA A N 1
ATOM 1622 C CA . ALA A 1 210 ? -0.568 -7.062 13.888 1.00 79.88 210 ALA A CA 1
ATOM 1623 C C . ALA A 1 210 ? -1.628 -7.640 14.844 1.00 79.88 210 ALA A C 1
ATOM 1625 O O . ALA A 1 210 ? -1.942 -7.017 15.861 1.00 79.88 210 ALA A O 1
ATOM 1626 N N . GLY A 1 211 ? -2.123 -8.855 14.578 1.00 83.88 211 GLY A N 1
ATOM 1627 C CA . GLY A 1 211 ? -3.034 -9.573 15.472 1.00 83.88 211 GLY A CA 1
ATOM 1628 C C . GLY A 1 211 ? -2.418 -9.862 16.844 1.00 83.88 211 GLY A C 1
ATOM 1629 O O . GLY A 1 211 ? -3.100 -9.759 17.864 1.00 83.88 211 GLY A O 1
ATOM 1630 N N . TYR A 1 212 ? -1.109 -10.126 16.904 1.00 88.25 212 TYR A N 1
ATOM 1631 C CA . TYR A 1 212 ? -0.414 -10.353 18.172 1.00 88.25 212 TYR A CA 1
ATOM 1632 C C . TYR A 1 212 ? -0.355 -9.086 19.038 1.00 88.25 212 TYR A C 1
ATOM 1634 O O . TYR A 1 212 ? -0.584 -9.144 20.246 1.00 88.25 212 TYR A O 1
ATOM 1642 N N . LEU A 1 213 ? -0.127 -7.916 18.434 1.00 88.06 213 LEU A N 1
ATOM 1643 C CA . LEU A 1 213 ? -0.152 -6.643 19.167 1.00 88.06 213 LEU A CA 1
ATOM 1644 C C . LEU A 1 213 ? -1.549 -6.319 19.712 1.00 88.06 213 LEU A C 1
ATOM 1646 O O . LEU A 1 213 ? -1.671 -5.817 20.831 1.00 88.06 213 LEU A O 1
ATOM 1650 N N . VAL A 1 214 ? -2.602 -6.646 18.955 1.00 89.00 214 VAL A N 1
ATOM 1651 C CA . VAL A 1 214 ? -3.990 -6.529 19.425 1.00 89.00 214 VAL A CA 1
ATOM 1652 C C . VAL A 1 214 ? -4.226 -7.426 20.639 1.00 89.00 214 VAL A C 1
ATOM 1654 O O . VAL A 1 214 ? -4.752 -6.954 21.648 1.00 89.00 214 VAL A O 1
ATOM 1657 N N . TYR A 1 215 ? -3.784 -8.686 20.580 1.00 93.38 215 TYR A N 1
ATOM 1658 C CA . TYR A 1 215 ? -3.873 -9.612 21.709 1.00 93.38 215 TYR A CA 1
ATOM 1659 C C . TYR A 1 215 ? -3.183 -9.049 22.959 1.00 93.38 215 TYR A C 1
ATOM 1661 O O . TYR A 1 215 ? -3.786 -9.009 24.031 1.00 93.38 215 TYR A O 1
ATOM 1669 N N . LEU A 1 216 ? -1.945 -8.557 22.826 1.00 94.50 216 LEU A N 1
ATOM 1670 C CA . LEU A 1 216 ? -1.200 -7.971 23.944 1.00 94.50 216 LEU A CA 1
ATOM 1671 C C . LEU A 1 216 ? -1.920 -6.758 24.548 1.00 94.50 216 LEU A C 1
ATOM 1673 O O . LEU A 1 216 ? -2.030 -6.657 25.770 1.00 94.50 216 LEU A O 1
ATOM 1677 N N . GLY A 1 217 ? -2.454 -5.861 23.716 1.00 93.00 217 GLY A N 1
ATOM 1678 C CA . GLY A 1 217 ? -3.217 -4.702 24.185 1.00 93.00 217 GLY A CA 1
ATOM 1679 C C . GLY A 1 217 ? -4.471 -5.097 24.972 1.00 93.00 217 GLY A C 1
ATOM 1680 O O . GLY A 1 217 ? -4.737 -4.547 26.043 1.00 93.00 217 GLY A O 1
ATOM 1681 N N . LEU A 1 218 ? -5.214 -6.094 24.486 1.00 94.94 218 LEU A N 1
ATOM 1682 C CA . LEU A 1 218 ? -6.381 -6.637 25.183 1.00 94.94 218 LEU A CA 1
ATOM 1683 C C . LEU A 1 218 ? -5.993 -7.348 26.489 1.00 94.94 218 LEU A C 1
ATOM 1685 O O . LEU A 1 218 ? -6.696 -7.216 27.492 1.00 94.94 218 LEU A O 1
ATOM 1689 N N . ALA A 1 219 ? -4.860 -8.051 26.518 1.00 95.38 219 ALA A N 1
ATOM 1690 C CA . ALA A 1 219 ? -4.359 -8.702 27.726 1.00 95.38 219 ALA A CA 1
ATOM 1691 C C . ALA A 1 219 ? -3.990 -7.676 28.808 1.00 95.38 219 ALA A C 1
ATOM 1693 O O . ALA A 1 219 ? -4.332 -7.858 29.978 1.00 95.38 219 ALA A O 1
ATOM 1694 N N . ILE A 1 220 ? -3.366 -6.560 28.416 1.00 96.06 220 ILE A N 1
ATOM 1695 C CA . ILE A 1 220 ? -3.078 -5.439 29.319 1.00 96.06 220 ILE A CA 1
ATOM 1696 C C . ILE A 1 220 ? -4.384 -4.870 29.878 1.00 96.06 220 ILE A C 1
ATOM 1698 O O . ILE A 1 220 ? -4.510 -4.740 31.095 1.00 96.06 220 ILE A O 1
ATOM 1702 N N . LEU A 1 221 ? -5.384 -4.612 29.026 1.00 94.31 221 LEU A N 1
ATOM 1703 C CA . LEU A 1 221 ? -6.700 -4.140 29.469 1.00 94.31 221 LEU A CA 1
ATOM 1704 C C . LEU A 1 221 ? -7.315 -5.086 30.513 1.00 94.31 221 LEU A C 1
ATOM 1706 O O . LEU A 1 221 ? -7.769 -4.634 31.562 1.00 94.31 221 LEU A O 1
ATOM 1710 N N . ARG A 1 222 ? -7.263 -6.401 30.260 1.00 94.75 222 ARG A N 1
ATOM 1711 C CA . ARG A 1 222 ? -7.747 -7.432 31.187 1.00 94.75 222 ARG A CA 1
ATOM 1712 C C . ARG A 1 222 ? -6.996 -7.436 32.521 1.00 94.75 222 ARG A C 1
ATOM 1714 O O . ARG A 1 222 ? -7.611 -7.686 33.553 1.00 94.75 222 ARG A O 1
ATOM 1721 N N . SER A 1 223 ? -5.684 -7.195 32.509 1.00 96.38 223 SER A N 1
ATOM 1722 C CA . SER A 1 223 ? -4.879 -7.140 33.737 1.00 96.38 223 SER A CA 1
ATOM 1723 C C . SER A 1 223 ? -5.152 -5.895 34.579 1.00 96.38 223 SER A C 1
ATOM 1725 O O . SER A 1 223 ? -5.104 -5.970 35.804 1.00 96.38 223 SER A O 1
ATOM 1727 N N . LEU A 1 224 ? -5.458 -4.767 33.930 1.00 96.69 224 LEU A N 1
ATOM 1728 C CA . LEU A 1 224 ? -5.758 -3.506 34.604 1.00 96.69 224 LEU A CA 1
ATOM 1729 C C . LEU A 1 224 ? -7.161 -3.520 35.219 1.00 96.69 224 LEU A C 1
ATOM 1731 O O . LEU A 1 224 ? -7.362 -2.949 36.288 1.00 96.69 224 LEU A O 1
ATOM 1735 N N . ASP A 1 225 ? -8.114 -4.193 34.570 1.00 96.00 225 ASP A N 1
ATOM 1736 C CA . ASP A 1 225 ? -9.462 -4.401 35.094 1.00 96.00 225 ASP A CA 1
ATOM 1737 C C . ASP A 1 225 ? -9.955 -5.840 34.829 1.00 96.00 225 ASP A C 1
ATOM 1739 O O . ASP A 1 225 ? -10.474 -6.149 33.750 1.00 96.00 225 ASP A O 1
ATOM 1743 N N . PRO A 1 226 ? -9.875 -6.739 35.829 1.00 93.06 226 PRO A N 1
ATOM 1744 C CA . PRO A 1 226 ? -10.375 -8.110 35.722 1.00 93.06 226 PRO A CA 1
ATOM 1745 C C . PRO A 1 226 ? -11.897 -8.232 35.552 1.00 93.06 226 PRO A C 1
ATOM 1747 O O . PRO A 1 226 ? -12.400 -9.338 35.335 1.00 93.06 226 PRO A O 1
ATOM 1750 N N . ASN A 1 227 ? -12.659 -7.146 35.657 1.00 94.50 227 ASN A N 1
ATOM 1751 C CA . ASN A 1 227 ? -14.105 -7.144 35.447 1.00 94.50 227 ASN A CA 1
ATOM 1752 C C . ASN A 1 227 ? -14.508 -6.536 34.101 1.00 94.50 227 ASN A C 1
ATOM 1754 O O . ASN A 1 227 ? -15.683 -6.626 33.736 1.00 94.50 227 ASN A O 1
ATOM 1758 N N . VAL A 1 228 ? -13.558 -5.984 33.336 1.00 94.44 228 VAL A N 1
ATOM 1759 C CA . VAL A 1 228 ? -13.843 -5.389 32.031 1.00 94.44 228 VAL A CA 1
ATOM 1760 C C . VAL A 1 228 ? -14.445 -6.421 31.079 1.00 94.44 228 VAL A C 1
ATOM 1762 O O . VAL A 1 228 ? -14.025 -7.583 31.017 1.00 94.44 228 VAL A O 1
ATOM 1765 N N . ARG A 1 229 ? -15.470 -5.985 30.341 1.00 93.88 229 ARG A N 1
ATOM 1766 C CA . ARG A 1 229 ? -16.155 -6.780 29.320 1.00 93.88 229 ARG A CA 1
ATOM 1767 C C . ARG A 1 229 ? -16.275 -5.980 28.041 1.00 93.88 229 ARG A C 1
ATOM 1769 O O . ARG A 1 229 ? -16.730 -4.838 28.052 1.00 93.88 229 ARG A O 1
ATOM 1776 N N . VAL A 1 230 ? -15.913 -6.613 26.937 1.00 93.81 230 VAL A N 1
ATOM 1777 C CA . VAL A 1 230 ? -16.025 -6.047 25.597 1.00 93.81 230 VAL A CA 1
ATOM 1778 C C . VAL A 1 230 ? -17.155 -6.783 24.890 1.00 93.81 230 VAL A C 1
ATOM 1780 O O . VAL A 1 230 ? -17.205 -8.005 24.897 1.00 93.81 230 VAL A O 1
ATOM 1783 N N . ARG A 1 231 ? -18.107 -6.046 24.319 1.00 90.19 231 ARG A N 1
ATOM 1784 C CA . ARG A 1 231 ? -19.248 -6.631 23.581 1.00 90.19 231 ARG A CA 1
ATOM 1785 C C . ARG A 1 231 ? -19.347 -6.151 22.144 1.00 90.19 231 ARG A C 1
ATOM 1787 O O . ARG A 1 231 ? -20.132 -6.660 21.365 1.00 90.19 231 ARG A O 1
ATOM 1794 N N . ARG A 1 232 ? -18.646 -5.067 21.822 1.00 91.19 232 ARG A N 1
ATOM 1795 C CA . ARG A 1 232 ? -18.734 -4.403 20.526 1.00 91.19 232 ARG A CA 1
ATOM 1796 C C . ARG A 1 232 ? -17.349 -3.927 20.157 1.00 91.19 232 ARG A C 1
ATOM 1798 O O . ARG A 1 232 ? -16.754 -3.147 20.899 1.00 91.19 232 ARG A O 1
ATOM 1805 N N . VAL A 1 233 ? -16.871 -4.391 19.013 1.00 90.81 233 VAL A N 1
ATOM 1806 C CA . VAL A 1 233 ? -15.612 -3.957 18.417 1.00 90.81 233 VAL A CA 1
ATOM 1807 C C . VAL A 1 233 ? -15.917 -3.411 17.035 1.00 90.81 233 VAL A C 1
ATOM 1809 O O . VAL A 1 233 ? -16.581 -4.058 16.230 1.00 90.81 233 VAL A O 1
ATOM 1812 N N . LEU A 1 234 ? -15.427 -2.205 16.766 1.00 90.38 234 LEU A N 1
ATOM 1813 C CA . LEU A 1 234 ? -15.351 -1.668 15.419 1.00 90.38 234 LEU A CA 1
ATOM 1814 C C . LEU A 1 234 ? -13.941 -1.917 14.886 1.00 90.38 234 LEU A C 1
ATOM 1816 O O . LEU A 1 234 ? -12.976 -1.404 15.449 1.00 90.38 234 LEU A O 1
ATOM 1820 N N . ILE A 1 235 ? -13.835 -2.659 13.787 1.00 86.81 235 ILE A N 1
ATOM 1821 C CA . ILE A 1 235 ? -12.576 -2.843 13.065 1.00 86.81 235 ILE A CA 1
ATOM 1822 C C . ILE A 1 235 ? -12.600 -1.931 11.841 1.00 86.81 235 ILE A C 1
ATOM 1824 O O . ILE A 1 235 ? -13.526 -1.986 11.030 1.00 86.81 235 ILE A O 1
ATOM 1828 N N . VAL A 1 236 ? -11.594 -1.066 11.718 1.00 85.00 236 VAL A N 1
ATOM 1829 C CA . VAL A 1 236 ? -11.480 -0.103 10.617 1.00 85.00 236 VAL A CA 1
ATOM 1830 C C . VAL A 1 236 ? -10.307 -0.503 9.734 1.00 85.00 236 VAL A C 1
ATOM 1832 O O . VAL A 1 236 ? -9.168 -0.462 10.180 1.00 85.00 236 VAL A O 1
ATOM 1835 N N . GLY A 1 237 ? -10.594 -0.853 8.477 1.00 80.12 237 GLY A N 1
ATOM 1836 C CA . GLY A 1 237 ? -9.576 -1.245 7.497 1.00 80.12 237 GLY A CA 1
ATOM 1837 C C . GLY A 1 237 ? -8.889 -2.571 7.839 1.00 80.12 237 GLY A C 1
ATOM 1838 O O . GLY A 1 237 ? -7.677 -2.574 8.018 1.00 80.12 237 GLY A O 1
ATOM 1839 N N . PRO A 1 238 ? -9.627 -3.696 7.914 1.00 80.31 238 PRO A N 1
ATOM 1840 C CA . PRO A 1 238 ? -9.064 -4.972 8.366 1.00 80.31 238 PRO A CA 1
ATOM 1841 C C . PRO A 1 238 ? -8.097 -5.608 7.343 1.00 80.31 238 PRO A C 1
ATOM 1843 O O . PRO A 1 238 ? -7.384 -6.563 7.659 1.00 80.31 238 PRO A O 1
ATOM 1846 N N . GLY A 1 239 ? -8.065 -5.050 6.128 1.00 83.75 239 GLY A N 1
ATOM 1847 C CA . GLY A 1 239 ? -7.219 -5.452 5.010 1.00 83.75 239 GLY A CA 1
ATOM 1848 C C . GLY A 1 239 ? -7.495 -6.860 4.473 1.00 83.75 239 GLY A C 1
ATOM 1849 O O . GLY A 1 239 ? -8.334 -7.580 5.011 1.00 83.75 239 GLY A O 1
ATOM 1850 N N . LEU A 1 240 ? -6.798 -7.239 3.404 1.00 84.81 240 LEU A N 1
ATOM 1851 C CA . LEU A 1 240 ? -6.790 -8.569 2.780 1.00 84.81 240 LEU A CA 1
ATOM 1852 C C . LEU A 1 240 ? -5.350 -8.938 2.436 1.00 84.81 240 LEU A C 1
ATOM 1854 O O . LEU A 1 240 ? -4.657 -8.089 1.901 1.00 84.81 240 LEU A O 1
ATOM 1858 N N . ASP A 1 241 ? -4.896 -10.163 2.678 1.00 84.62 241 ASP A N 1
ATOM 1859 C CA . ASP A 1 241 ? -3.524 -10.596 2.351 1.00 84.62 241 ASP A CA 1
ATOM 1860 C C . ASP A 1 241 ? -3.319 -10.852 0.834 1.00 84.62 241 ASP A C 1
ATOM 1862 O O . ASP A 1 241 ? -3.253 -11.970 0.313 1.00 84.62 241 ASP A O 1
ATOM 1866 N N . LEU A 1 242 ? -3.239 -9.771 0.067 1.00 82.81 242 LEU A N 1
ATOM 1867 C CA . LEU A 1 242 ? -3.194 -9.769 -1.393 1.00 82.81 242 LEU A CA 1
ATOM 1868 C C . LEU A 1 242 ? -1.807 -10.051 -1.967 1.00 82.81 242 LEU A C 1
ATOM 1870 O O . LEU A 1 242 ? -1.721 -10.588 -3.071 1.00 82.81 242 LEU A O 1
ATOM 1874 N N . ALA A 1 243 ? -0.733 -9.683 -1.270 1.00 75.31 243 ALA A N 1
ATOM 1875 C CA . ALA A 1 243 ? 0.630 -9.865 -1.763 1.00 75.31 243 ALA A CA 1
ATOM 1876 C C . ALA A 1 243 ? 1.451 -10.740 -0.810 1.00 75.31 243 ALA A C 1
ATOM 1878 O O . ALA A 1 243 ? 1.377 -10.553 0.406 1.00 75.31 243 ALA A O 1
ATOM 1879 N N . PRO A 1 244 ? 2.282 -11.661 -1.334 1.00 67.75 244 PRO A N 1
ATOM 1880 C CA . PRO A 1 244 ? 3.232 -12.363 -0.494 1.00 67.75 244 PRO A CA 1
ATOM 1881 C C . PRO A 1 244 ? 4.183 -11.335 0.107 1.00 67.75 244 PRO A C 1
ATOM 1883 O O . PRO A 1 244 ? 4.809 -10.551 -0.605 1.00 67.75 244 PRO A O 1
ATOM 1886 N N . ARG A 1 245 ? 4.293 -11.346 1.428 1.00 67.38 245 ARG A N 1
ATOM 1887 C CA . ARG A 1 245 ? 5.373 -10.663 2.136 1.00 67.38 245 ARG A CA 1
ATOM 1888 C C . ARG A 1 245 ? 6.527 -11.640 2.272 1.00 67.38 245 ARG A C 1
ATOM 1890 O O . ARG A 1 245 ? 6.329 -12.845 2.165 1.00 67.38 245 ARG A O 1
ATOM 1897 N N . THR A 1 246 ? 7.736 -11.135 2.468 1.00 55.78 246 THR A N 1
ATOM 1898 C CA . THR A 1 246 ? 8.960 -11.937 2.613 1.00 55.78 246 THR A CA 1
ATOM 1899 C C . THR A 1 246 ? 8.747 -13.163 3.514 1.00 55.78 246 THR A C 1
ATOM 1901 O O . THR A 1 246 ? 8.688 -13.027 4.732 1.00 55.78 246 THR A O 1
ATOM 1904 N N . GLY A 1 247 ? 8.611 -14.351 2.912 1.00 52.19 247 GLY A N 1
ATOM 1905 C CA . GLY A 1 247 ? 8.423 -15.625 3.620 1.00 52.19 247 GLY A CA 1
ATOM 1906 C C . GLY A 1 247 ? 6.976 -16.089 3.860 1.00 52.19 247 GLY A C 1
ATOM 1907 O O . GLY A 1 247 ? 6.796 -17.201 4.348 1.00 52.19 247 GLY A O 1
ATOM 1908 N N . LEU A 1 248 ? 5.950 -15.308 3.503 1.00 58.69 248 LEU A N 1
ATOM 1909 C CA . LEU A 1 248 ? 4.540 -15.708 3.609 1.00 58.69 248 LEU A CA 1
ATOM 1910 C C . LEU A 1 248 ? 4.111 -16.544 2.394 1.00 58.69 248 LEU A C 1
ATOM 1912 O O . LEU A 1 248 ? 4.288 -16.146 1.241 1.00 58.69 248 LEU A O 1
ATOM 1916 N N . LEU A 1 249 ? 3.547 -17.722 2.670 1.00 62.19 249 LEU A N 1
ATOM 1917 C CA . LEU A 1 249 ? 3.068 -18.665 1.663 1.00 62.19 249 LEU A CA 1
ATOM 1918 C C . LEU A 1 249 ? 1.709 -18.215 1.115 1.00 62.19 249 LEU A C 1
ATOM 1920 O O . LEU A 1 249 ? 0.755 -18.054 1.869 1.00 62.19 249 LEU A O 1
ATOM 1924 N N . GLU A 1 250 ? 1.581 -18.116 -0.207 1.00 74.56 250 GLU A N 1
ATOM 1925 C CA . GLU A 1 250 ? 0.304 -17.868 -0.897 1.00 74.56 250 GLU A CA 1
ATOM 1926 C C . GLU A 1 250 ? -0.555 -19.152 -0.966 1.00 74.56 250 GLU A C 1
ATOM 1928 O O . GLU A 1 250 ? -0.995 -19.568 -2.043 1.00 74.56 250 GLU A O 1
ATOM 1933 N N . ALA A 1 251 ? -0.723 -19.833 0.173 1.00 72.06 251 ALA A N 1
ATOM 1934 C CA . ALA A 1 251 ? -1.305 -21.173 0.258 1.00 72.06 251 ALA A CA 1
ATOM 1935 C C . ALA A 1 251 ? -2.841 -21.186 0.135 1.00 72.06 251 ALA A C 1
ATOM 1937 O O . ALA A 1 251 ? -3.402 -22.172 -0.341 1.00 72.06 251 ALA A O 1
ATOM 1938 N N . GLY A 1 252 ? -3.514 -20.099 0.531 1.00 79.50 252 GLY A N 1
ATOM 1939 C CA . GLY A 1 252 ? -4.975 -19.964 0.527 1.00 79.50 252 GLY A CA 1
ATOM 1940 C C . GLY A 1 252 ? -5.489 -18.770 -0.290 1.00 79.50 252 GLY A C 1
ATOM 1941 O O . GLY A 1 252 ? -4.687 -17.993 -0.821 1.00 79.50 252 GLY A O 1
ATOM 1942 N N . PRO A 1 253 ? -6.820 -18.610 -0.429 1.00 85.56 253 PRO A N 1
ATOM 1943 C CA . PRO A 1 253 ? -7.423 -17.382 -0.958 1.00 85.56 253 PRO A CA 1
ATOM 1944 C C . PRO A 1 253 ? -7.067 -16.170 -0.074 1.00 85.56 253 PRO A C 1
ATOM 1946 O O . PRO A 1 253 ? -6.660 -16.365 1.067 1.00 85.56 253 PRO A O 1
ATOM 1949 N N . PRO A 1 254 ? -7.172 -14.928 -0.582 1.00 86.81 254 PRO A N 1
ATOM 1950 C CA . PRO A 1 254 ? -6.936 -13.754 0.232 1.00 86.81 254 PRO A CA 1
ATOM 1951 C C . PRO A 1 254 ? -8.033 -13.604 1.293 1.00 86.81 254 PRO A C 1
ATOM 1953 O O . PRO A 1 254 ? -9.224 -13.641 0.977 1.00 86.81 254 PRO A O 1
ATOM 1956 N N . GLU A 1 255 ? -7.625 -13.401 2.534 1.00 86.06 255 GLU A N 1
ATOM 1957 C CA . GLU A 1 255 ? -8.444 -13.319 3.728 1.00 86.06 255 GLU A CA 1
ATOM 1958 C C . GLU A 1 255 ? -8.059 -12.117 4.594 1.00 86.06 255 GLU A C 1
ATOM 1960 O O . GLU A 1 255 ? -6.966 -11.549 4.531 1.00 86.06 255 GLU A O 1
ATOM 1965 N N . SER A 1 256 ? -9.012 -11.717 5.430 1.00 87.75 256 SER A N 1
ATOM 1966 C CA . SER A 1 256 ? -8.792 -10.719 6.463 1.00 87.75 256 SER A CA 1
ATOM 1967 C C . SER A 1 256 ? -8.596 -11.416 7.804 1.00 87.75 256 SER A C 1
ATOM 1969 O O . SER A 1 256 ? -9.543 -11.980 8.353 1.00 87.75 256 SER A O 1
ATOM 1971 N N . TYR A 1 257 ? -7.379 -11.373 8.345 1.00 85.00 257 TYR A N 1
ATOM 1972 C CA . TYR A 1 257 ? -7.048 -12.078 9.590 1.00 85.00 257 TYR A CA 1
ATOM 1973 C C . TYR A 1 257 ? -7.447 -11.312 10.856 1.00 85.00 257 TYR A C 1
ATOM 1975 O O . TYR A 1 257 ? -7.704 -11.922 11.892 1.00 85.00 257 TYR A O 1
ATOM 1983 N N . GLN A 1 258 ? -7.525 -9.978 10.795 1.00 86.12 258 GLN A N 1
ATOM 1984 C CA . GLN A 1 258 ? -7.784 -9.151 11.980 1.00 86.12 258 GLN A CA 1
ATOM 1985 C C . GLN A 1 258 ? -9.103 -9.469 12.703 1.00 86.12 258 GLN A C 1
ATOM 1987 O O . GLN A 1 258 ? -9.071 -9.539 13.931 1.00 86.12 258 GLN A O 1
ATOM 1992 N N . PRO A 1 259 ? -10.249 -9.676 12.020 1.00 90.44 259 PRO A N 1
ATOM 1993 C CA . PRO A 1 259 ? -11.491 -10.034 12.702 1.00 90.44 259 PRO A CA 1
ATOM 1994 C C . PRO A 1 259 ? -11.367 -11.314 13.528 1.00 90.44 259 PRO A C 1
ATOM 1996 O O . PRO A 1 259 ? -11.763 -11.325 14.691 1.00 90.44 259 PRO A O 1
ATOM 1999 N N . TRP A 1 260 ? -10.745 -12.351 12.964 1.00 89.44 260 TRP A N 1
ATOM 2000 C CA . TRP A 1 260 ? -10.514 -13.618 13.653 1.00 89.44 260 TRP A CA 1
ATOM 2001 C C . TRP A 1 260 ? -9.559 -13.455 14.833 1.00 89.44 260 TRP A C 1
ATOM 2003 O O . TRP A 1 260 ? -9.892 -13.856 15.943 1.00 89.44 260 TRP A O 1
ATOM 2013 N N . ALA A 1 261 ? -8.438 -12.756 14.637 1.00 89.56 261 ALA A N 1
ATOM 2014 C CA . ALA A 1 261 ? -7.483 -12.486 15.710 1.00 89.56 261 ALA A CA 1
ATOM 2015 C C . ALA A 1 261 ? -8.116 -11.717 16.886 1.00 89.56 261 ALA A C 1
ATOM 2017 O O . ALA A 1 261 ? -7.814 -11.994 18.047 1.00 89.56 261 ALA A O 1
ATOM 2018 N N . VAL A 1 262 ? -9.013 -10.763 16.606 1.00 92.75 262 VAL A N 1
ATOM 2019 C CA . VAL A 1 262 ? -9.756 -10.029 17.640 1.00 92.75 262 VAL A CA 1
ATOM 2020 C C . VAL A 1 262 ? -10.726 -10.948 18.380 1.00 92.75 262 VAL A C 1
ATOM 2022 O O . VAL A 1 262 ? -10.743 -10.926 19.610 1.00 92.75 262 VAL A O 1
ATOM 2025 N N . ILE A 1 263 ? -11.527 -11.741 17.660 1.00 93.38 263 ILE A N 1
ATOM 2026 C CA . ILE A 1 263 ? -12.493 -12.673 18.264 1.00 93.38 263 ILE A CA 1
ATOM 2027 C C . ILE A 1 263 ? -11.764 -13.665 19.178 1.00 93.38 263 ILE A C 1
ATOM 2029 O O . ILE A 1 263 ? -12.122 -13.798 20.352 1.00 93.38 263 ILE A O 1
ATOM 2033 N N . ASP A 1 264 ? -10.693 -14.280 18.677 1.00 93.12 264 ASP A N 1
ATOM 2034 C CA . ASP A 1 264 ? -9.886 -15.245 19.423 1.00 93.12 264 ASP A CA 1
ATOM 2035 C C . ASP A 1 264 ? -9.270 -14.616 20.676 1.00 93.12 264 ASP A C 1
ATOM 2037 O O . ASP A 1 264 ? -9.342 -15.192 21.765 1.00 93.12 264 ASP A O 1
ATOM 2041 N N . ALA A 1 265 ? -8.720 -13.402 20.562 1.00 94.38 265 ALA A N 1
ATOM 2042 C CA . ALA A 1 265 ? -8.156 -12.687 21.702 1.00 94.38 265 ALA A CA 1
ATOM 2043 C C . ALA A 1 265 ? -9.218 -12.368 22.765 1.00 94.38 265 ALA A C 1
ATOM 2045 O O . ALA A 1 265 ? -8.985 -12.572 23.958 1.00 94.38 265 ALA A O 1
ATOM 2046 N N . LEU A 1 266 ? -10.394 -11.888 22.357 1.00 96.00 266 LEU A N 1
ATOM 2047 C CA . LEU A 1 266 ? -11.474 -11.533 23.278 1.00 96.00 266 LEU A CA 1
ATOM 2048 C C . LEU A 1 266 ? -12.011 -12.741 24.049 1.00 96.00 266 LEU A C 1
ATOM 2050 O O . LEU A 1 266 ? -12.217 -12.650 25.264 1.00 96.00 266 LEU A O 1
ATOM 2054 N N . ILE A 1 267 ? -12.218 -13.864 23.359 1.00 95.44 267 ILE A N 1
ATOM 2055 C CA . ILE A 1 267 ? -12.688 -15.109 23.973 1.00 95.44 267 ILE A CA 1
ATOM 2056 C C . ILE A 1 267 ? -11.586 -15.699 24.860 1.00 95.44 267 ILE A C 1
ATOM 2058 O O . ILE A 1 267 ? -11.828 -15.988 26.036 1.00 95.44 267 ILE A O 1
ATOM 2062 N N . GLY A 1 268 ? -10.361 -15.820 24.339 1.00 94.75 268 GLY A N 1
ATOM 2063 C CA . GLY A 1 268 ? -9.221 -16.408 25.047 1.00 94.75 268 GLY A CA 1
ATOM 2064 C C . GLY A 1 268 ? -8.862 -15.665 26.337 1.00 94.75 268 GLY A C 1
ATOM 2065 O O . GLY A 1 268 ? -8.600 -16.289 27.366 1.00 94.75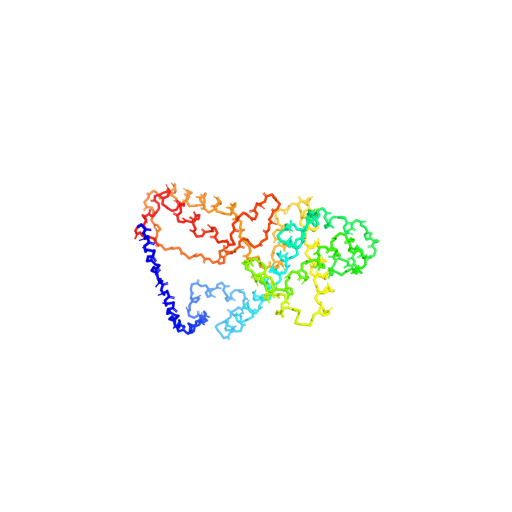 268 GLY A O 1
ATOM 2066 N N . LEU A 1 269 ? -8.945 -14.332 26.325 1.00 96.19 269 LEU A N 1
ATOM 2067 C CA . LEU A 1 269 ? -8.693 -13.480 27.494 1.00 96.19 269 LEU A CA 1
ATOM 2068 C C . LEU A 1 269 ? -9.920 -13.306 28.405 1.00 96.19 269 LEU A C 1
ATOM 2070 O O . LEU A 1 269 ? -9.850 -12.582 29.402 1.00 96.19 269 LEU A O 1
ATOM 2074 N N . ARG A 1 270 ? -11.042 -13.970 28.091 1.00 95.06 270 ARG A N 1
ATOM 2075 C CA . ARG A 1 270 ? -12.319 -13.893 28.826 1.00 95.06 270 ARG A CA 1
ATOM 2076 C C . ARG A 1 270 ? -12.876 -12.468 28.933 1.00 95.06 270 ARG A C 1
ATOM 2078 O O . ARG A 1 270 ? -13.539 -12.120 29.913 1.00 95.06 270 ARG A O 1
ATOM 2085 N N . LEU A 1 271 ? -12.609 -11.647 27.922 1.00 95.88 271 LEU A N 1
ATOM 2086 C CA . LEU A 1 271 ? -13.167 -10.303 27.767 1.00 95.88 271 LEU A CA 1
ATOM 2087 C C . LEU A 1 271 ? -14.576 -10.338 27.160 1.00 95.88 271 LEU A C 1
ATOM 2089 O O . LEU A 1 271 ? -15.372 -9.432 27.417 1.00 95.88 271 LEU A O 1
ATOM 2093 N N . SER A 1 272 ? -14.899 -11.404 26.427 1.00 96.25 272 SER A N 1
ATOM 2094 C CA . SER A 1 272 ? -16.200 -11.656 25.796 1.00 96.25 272 SER A CA 1
ATOM 2095 C C . SER A 1 272 ? -16.563 -13.142 25.887 1.00 96.25 272 SER A C 1
ATOM 2097 O O . SER A 1 272 ? -15.697 -13.985 26.124 1.00 96.25 272 SER A O 1
ATOM 2099 N N . ARG A 1 273 ? -17.846 -13.474 25.711 1.00 92.81 273 ARG A N 1
ATOM 2100 C CA . ARG A 1 273 ? -18.303 -14.843 25.410 1.00 92.81 273 ARG A CA 1
ATOM 2101 C C . ARG A 1 273 ? -18.500 -14.992 23.902 1.00 92.81 273 ARG A C 1
ATOM 2103 O O . ARG A 1 273 ? -18.696 -13.990 23.227 1.00 92.81 273 ARG A O 1
ATOM 2110 N N . ALA A 1 274 ? -18.495 -16.226 23.397 1.00 88.00 274 ALA A N 1
ATOM 2111 C CA . ALA A 1 274 ? -18.792 -16.484 21.986 1.00 88.00 274 ALA A CA 1
ATOM 2112 C C . ALA A 1 274 ? -20.175 -15.934 21.590 1.00 88.00 274 ALA A C 1
ATOM 2114 O O . ALA A 1 274 ? -20.285 -15.256 20.584 1.00 88.00 274 ALA A O 1
ATOM 2115 N N . ASP A 1 275 ? -21.188 -16.109 22.446 1.00 89.25 275 ASP A N 1
ATOM 2116 C CA . ASP A 1 275 ? -22.546 -15.595 22.206 1.00 89.25 275 ASP A CA 1
ATOM 2117 C C . ASP A 1 275 ? -22.656 -14.054 22.247 1.00 89.25 275 ASP A C 1
ATOM 2119 O O . ASP A 1 275 ? -23.710 -13.506 21.925 1.00 89.25 275 ASP A O 1
ATOM 2123 N N . ASP A 1 276 ? -21.607 -13.346 22.692 1.00 83.38 276 ASP A N 1
ATOM 2124 C CA . ASP A 1 276 ? -21.574 -11.877 22.738 1.00 83.38 276 ASP A CA 1
ATOM 2125 C C . ASP A 1 276 ? -21.046 -11.247 21.423 1.00 83.38 276 ASP A C 1
ATOM 2127 O O . ASP A 1 276 ? -21.112 -10.019 21.302 1.00 83.38 276 ASP A O 1
ATOM 2131 N N . LEU A 1 277 ? -20.479 -12.035 20.491 1.00 80.62 277 LEU A N 1
ATOM 2132 C CA . LEU A 1 277 ? -19.736 -11.579 19.298 1.00 80.62 277 LEU A CA 1
ATOM 2133 C C . LEU A 1 277 ? -20.375 -12.062 17.990 1.00 80.62 277 LEU A C 1
ATOM 2135 O O . LEU A 1 277 ? -20.387 -11.248 17.037 1.00 80.62 277 LEU A O 1
#

Solvent-accessible su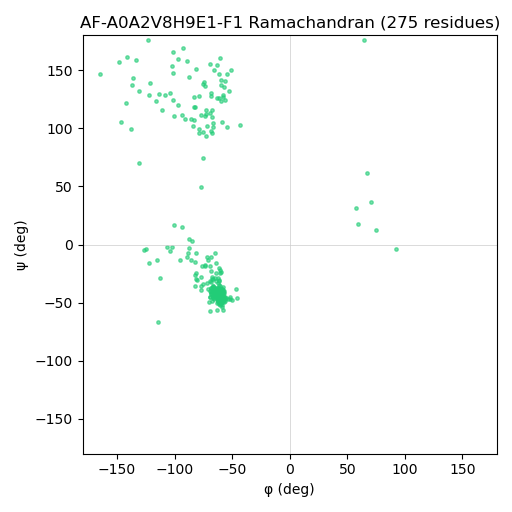rface area (backbone atoms only — not comparable to full-atom values): 16177 Å² total; per-residue (Å²): 143,81,86,84,80,84,80,84,80,81,81,81,80,81,79,80,74,80,74,75,84,74,77,77,80,73,88,47,63,76,80,39,57,96,45,45,71,63,38,43,75,70,73,43,42,75,89,48,36,65,61,48,54,51,51,52,49,57,51,49,54,52,24,34,53,47,15,49,49,43,40,51,43,43,26,40,35,43,48,63,90,66,40,91,65,82,62,46,61,64,60,59,51,19,45,53,47,54,69,69,40,55,71,72,51,32,56,44,21,76,75,67,38,46,70,66,73,84,68,54,54,67,70,58,54,52,34,48,54,38,43,52,58,48,41,74,42,91,56,92,48,66,55,50,42,52,51,28,52,53,45,47,72,74,35,68,52,73,84,47,36,63,64,49,53,54,48,47,40,37,44,44,28,42,54,42,29,44,41,71,71,44,23,63,71,38,90,63,24,69,61,47,42,50,54,53,59,73,75,46,42,40,66,51,56,47,60,75,69,56,32,53,56,52,36,52,54,52,49,51,51,40,71,77,35,84,80,58,71,56,68,81,82,88,81,80,82,53,30,32,46,67,42,53,51,99,89,52,77,85,83,66,80,70,50,53,58,45,65,56,37,50,51,52,35,32,44,74,67,61,30,29,54,78,93,52,110

Foldseek 3Di:
DDDDDDDDDDPPPPPPPDDPPPPPDQQAPVNCVVCQVVCVVVVHHNVNPVVVSVVVVVVQVVLQLLQVLLQVLLQLQAPPPQHPQHHHDLLVQLVQLLVQDDPVQNVCCLVPLDHPLVSRDPSSLVSLVSLLVQLVDDDPAPLSVVVVVSQCVVPVDSVVSSVVSSSSSSVSSSLSCCLPPNLCPDDVSVVSNVVSVVPHRDHLAADLVVLVVLLVVVLVVCVVPVPAADQDDDDDSLHWHSHDDDPDDPPDHIDRCNVVSNLCSCCVSVNYPPVSD

Mean predicted aligned error: 8.34 Å

Nearest PDB structures (foldseek):
  7q83-assembly1_B  TM=2.542E-01  e=6.812E+00  Saccharomyces cerevisiae S288C
  4zbf-assembly7_F  TM=1.997E-01  e=3.319E+00  Homo sapiens

pLDDT: mean 87.36, std 17.42, range [28.7, 98.62]